Protein AF-A0A534CIH3-F1 (afdb_monomer_lite)

Foldseek 3Di:
DDAQWEWADDPLETEGDLVLLCVVDNPLLSNQLVNVQVVQCVVCVDPDQWDWDQQALVDDDTDTWIKGKDDDCDPPDNPDDDHIYIYTPPVVVVSVVSSLSGAPCSVVWDWDWDADPVVSYIYIYTDPDPDCPVPPSNRPRDPVRVVVRVVVVVVVVVVVVVVVVVVVVVVVVVVVVVVVVVVVVVVVVVVVVD

Structure (mmCIF, N/CA/C/O backbone):
data_AF-A0A534CIH3-F1
#
_entry.id   AF-A0A534CIH3-F1
#
loop_
_atom_site.group_PDB
_atom_site.id
_atom_site.type_symbol
_atom_site.label_atom_id
_atom_site.label_alt_id
_atom_site.label_comp_id
_atom_site.label_asym_id
_atom_site.label_entity_id
_atom_site.label_seq_id
_atom_site.pdbx_PDB_ins_code
_atom_site.Cartn_x
_atom_site.Cartn_y
_atom_site.Cartn_z
_atom_site.occupancy
_atom_site.B_iso_or_equiv
_atom_site.auth_seq_id
_atom_site.auth_comp_id
_atom_site.auth_asym_id
_atom_site.auth_atom_id
_atom_site.pdbx_PDB_model_num
ATOM 1 N N . MET A 1 1 ? -1.212 -16.131 -22.379 1.00 48.69 1 MET A N 1
ATOM 2 C CA . MET A 1 1 ? -0.173 -15.130 -22.689 1.00 48.69 1 MET A CA 1
ATOM 3 C C . MET A 1 1 ? 0.308 -14.651 -21.348 1.00 48.69 1 MET A C 1
ATOM 5 O O . MET A 1 1 ? -0.504 -14.088 -20.627 1.00 48.69 1 MET A O 1
ATOM 9 N N . ASP A 1 2 ? 1.538 -14.989 -20.980 1.00 54.69 2 ASP A N 1
ATOM 10 C CA . ASP A 1 2 ? 2.073 -14.658 -19.661 1.00 54.69 2 ASP A CA 1
ATOM 11 C C . ASP A 1 2 ? 2.161 -13.135 -19.540 1.00 54.69 2 ASP A C 1
ATOM 13 O O . ASP A 1 2 ? 2.888 -12.479 -20.290 1.00 54.69 2 ASP A O 1
ATOM 17 N N . SER A 1 3 ? 1.338 -12.566 -18.661 1.00 74.75 3 SER A N 1
ATOM 18 C CA . SER A 1 3 ? 1.320 -11.135 -18.369 1.00 74.75 3 SER A CA 1
ATOM 19 C C . SER A 1 3 ? 2.696 -10.714 -17.868 1.00 74.75 3 SER A C 1
ATOM 21 O O . SER A 1 3 ? 3.227 -11.342 -16.951 1.00 74.75 3 SER A O 1
ATOM 23 N N . THR A 1 4 ? 3.272 -9.668 -18.462 1.00 81.88 4 THR A N 1
ATOM 24 C CA . THR A 1 4 ? 4.541 -9.098 -18.002 1.00 81.88 4 THR A CA 1
ATOM 25 C C . THR A 1 4 ? 4.434 -8.710 -16.532 1.00 81.88 4 THR A C 1
ATOM 27 O O . THR A 1 4 ? 3.512 -8.004 -16.125 1.00 81.88 4 THR A O 1
ATOM 30 N N . GLU A 1 5 ? 5.380 -9.184 -15.729 1.00 90.19 5 GLU A N 1
ATOM 31 C CA . GLU A 1 5 ? 5.420 -8.898 -14.304 1.00 90.19 5 GLU A CA 1
ATOM 32 C C . GLU A 1 5 ? 6.063 -7.532 -14.052 1.00 90.19 5 GLU A C 1
ATOM 34 O O . GLU A 1 5 ? 7.165 -7.264 -14.532 1.00 90.19 5 GLU A O 1
ATOM 39 N N . TYR A 1 6 ? 5.395 -6.665 -13.290 1.00 91.62 6 TYR A N 1
ATOM 40 C CA . TYR A 1 6 ? 5.916 -5.345 -12.948 1.00 91.62 6 TYR A CA 1
ATOM 41 C C . TYR A 1 6 ? 6.482 -5.333 -11.531 1.00 91.62 6 TYR A C 1
ATOM 43 O O . TYR A 1 6 ? 5.801 -5.678 -10.566 1.00 91.62 6 TYR A O 1
ATOM 51 N N . LEU A 1 7 ? 7.725 -4.875 -11.409 1.00 93.56 7 LEU A N 1
ATOM 52 C CA . LEU A 1 7 ? 8.420 -4.699 -10.143 1.00 93.56 7 LEU A CA 1
ATOM 53 C C . LEU A 1 7 ? 8.760 -3.228 -9.942 1.00 93.56 7 LEU A C 1
ATOM 55 O O . LEU A 1 7 ? 9.384 -2.604 -10.801 1.00 93.56 7 LEU A O 1
ATOM 59 N N . ILE A 1 8 ? 8.390 -2.674 -8.793 1.00 93.69 8 ILE A N 1
ATOM 60 C CA . ILE A 1 8 ? 8.779 -1.316 -8.412 1.00 93.69 8 ILE A CA 1
ATOM 61 C C . ILE A 1 8 ? 10.048 -1.380 -7.568 1.00 93.69 8 ILE A C 1
ATOM 63 O O . ILE A 1 8 ? 10.045 -2.033 -6.534 1.00 93.69 8 ILE A O 1
ATOM 67 N N . LEU A 1 9 ? 11.115 -0.697 -7.981 1.00 91.75 9 LEU A N 1
ATOM 68 C CA . LEU A 1 9 ? 12.383 -0.637 -7.255 1.00 91.75 9 LEU A CA 1
ATOM 69 C C . LEU A 1 9 ? 12.577 0.729 -6.588 1.00 91.75 9 LEU A C 1
ATOM 71 O O . LEU A 1 9 ? 12.659 1.759 -7.264 1.00 91.75 9 LEU A O 1
ATOM 75 N N . TYR A 1 10 ? 12.734 0.725 -5.264 1.00 89.19 10 TYR A N 1
ATOM 76 C CA . TYR A 1 10 ? 13.089 1.905 -4.476 1.00 89.19 10 TYR A CA 1
ATOM 77 C C . TYR A 1 10 ? 13.966 1.533 -3.271 1.00 89.19 10 TYR A C 1
ATOM 79 O O . TYR A 1 10 ? 13.617 0.637 -2.514 1.00 89.19 10 TYR A O 1
ATOM 87 N N . ASN A 1 11 ? 15.105 2.212 -3.070 1.00 84.50 11 ASN A N 1
ATOM 88 C CA . ASN A 1 11 ? 16.045 1.953 -1.960 1.00 84.50 11 ASN A CA 1
ATOM 89 C C . ASN A 1 11 ? 16.373 0.457 -1.738 1.00 84.50 11 ASN A C 1
ATOM 91 O O . ASN A 1 11 ? 16.340 -0.032 -0.612 1.00 84.50 11 ASN A O 1
ATOM 95 N N . ASN A 1 12 ? 16.691 -0.272 -2.815 1.00 86.25 12 ASN A N 1
ATOM 96 C CA . ASN A 1 12 ? 16.975 -1.720 -2.810 1.00 86.25 12 ASN A CA 1
ATOM 97 C C . ASN A 1 12 ? 15.798 -2.620 -2.383 1.00 86.25 12 ASN A C 1
ATOM 99 O O . ASN A 1 12 ? 15.983 -3.811 -2.133 1.00 86.25 12 ASN A O 1
ATOM 103 N N . ILE A 1 13 ? 14.584 -2.077 -2.336 1.00 88.50 13 ILE A N 1
ATOM 104 C CA . ILE A 1 13 ? 13.353 -2.825 -2.104 1.00 88.50 13 ILE A CA 1
ATOM 105 C C . ILE A 1 13 ? 12.626 -2.949 -3.437 1.00 88.50 13 ILE A C 1
ATOM 107 O O . ILE A 1 13 ? 12.331 -1.947 -4.091 1.00 88.50 13 ILE A O 1
ATOM 111 N N . TYR A 1 14 ? 12.351 -4.185 -3.830 1.00 92.75 14 TYR A N 1
ATOM 112 C CA . TYR A 1 14 ? 11.454 -4.513 -4.922 1.00 92.75 14 TYR A CA 1
ATOM 113 C C . TYR A 1 14 ? 10.050 -4.724 -4.371 1.00 92.75 14 TYR A C 1
ATOM 115 O O . TYR A 1 14 ? 9.874 -5.431 -3.383 1.00 92.75 14 TYR A O 1
ATOM 123 N N . ILE A 1 15 ? 9.047 -4.143 -5.020 1.00 93.19 15 ILE A N 1
ATOM 124 C CA . ILE A 1 15 ? 7.639 -4.38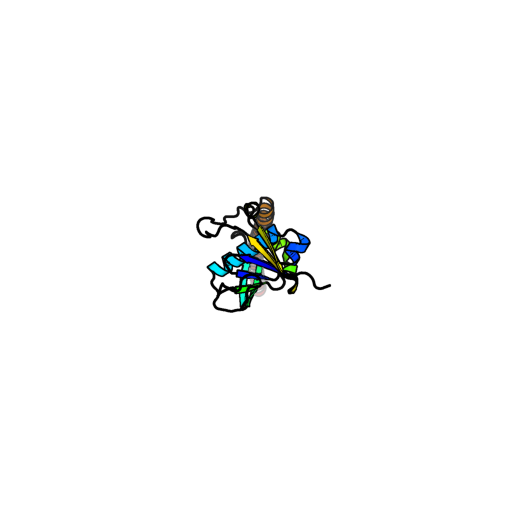1 -4.711 1.00 93.19 15 ILE A CA 1
ATOM 125 C C . ILE A 1 15 ? 6.966 -5.065 -5.890 1.00 93.19 15 ILE A C 1
ATOM 127 O O . ILE A 1 15 ? 6.992 -4.556 -7.012 1.00 93.19 15 ILE A O 1
ATOM 131 N N . LYS A 1 16 ? 6.339 -6.200 -5.592 1.00 94.19 16 LYS A N 1
ATOM 132 C CA . LYS A 1 16 ? 5.524 -7.021 -6.483 1.00 94.19 16 LYS A CA 1
ATOM 133 C C . LYS A 1 16 ? 4.050 -6.925 -6.091 1.00 94.19 16 LYS A C 1
ATOM 135 O O . LYS A 1 16 ? 3.717 -6.661 -4.936 1.00 94.19 16 LYS A O 1
ATOM 140 N N . GLY A 1 17 ? 3.171 -7.162 -7.064 1.00 91.44 17 GLY A N 1
ATOM 141 C CA . GLY A 1 17 ? 1.718 -7.192 -6.867 1.00 91.44 17 GLY A CA 1
ATOM 142 C C . GLY A 1 17 ? 1.011 -5.901 -7.276 1.00 91.44 17 GLY A C 1
ATOM 143 O O . GLY A 1 17 ? -0.194 -5.797 -7.120 1.00 91.44 17 GLY A O 1
ATOM 144 N N . LEU A 1 18 ? 1.721 -4.918 -7.839 1.00 93.38 18 LEU A N 1
ATOM 145 C CA . LEU A 1 18 ? 1.129 -3.650 -8.293 1.00 93.38 18 LEU A CA 1
ATOM 146 C C . LEU A 1 18 ? 0.803 -3.631 -9.799 1.00 93.38 18 LEU A C 1
ATOM 148 O O . LEU A 1 18 ? 0.532 -2.564 -10.350 1.00 93.38 18 LEU A O 1
ATOM 152 N N . ASN A 1 19 ? 0.814 -4.786 -10.475 1.00 93.50 19 ASN A N 1
ATOM 153 C CA . ASN A 1 19 ? 0.570 -4.898 -11.919 1.00 93.50 19 ASN A CA 1
ATOM 154 C C . ASN A 1 19 ? -0.756 -4.247 -12.324 1.00 93.50 19 ASN A C 1
ATOM 156 O O . ASN A 1 19 ? -0.792 -3.434 -13.244 1.00 93.50 19 ASN A O 1
ATOM 160 N N . SER A 1 20 ? -1.821 -4.507 -11.566 1.00 90.00 20 SER A N 1
ATOM 161 C CA . SER A 1 20 ? -3.152 -3.965 -11.836 1.00 90.00 20 SER A CA 1
ATOM 162 C C . SER A 1 20 ? -3.187 -2.431 -11.810 1.00 90.00 20 SER A C 1
ATOM 164 O O . SER A 1 20 ? -3.968 -1.831 -12.544 1.00 90.00 20 SER A O 1
ATOM 166 N N . LEU A 1 21 ? -2.322 -1.764 -11.031 1.00 91.69 21 LEU A N 1
ATOM 167 C CA . LEU A 1 21 ? -2.202 -0.299 -11.064 1.00 91.69 21 LEU A CA 1
ATOM 168 C C . LEU A 1 21 ? -1.528 0.201 -12.344 1.00 91.69 21 LEU A C 1
ATOM 170 O O . LEU A 1 21 ? -1.899 1.260 -12.852 1.00 91.69 21 LEU A O 1
ATOM 174 N N . VAL A 1 22 ? -0.543 -0.540 -12.855 1.00 91.38 22 VAL A N 1
ATOM 175 C CA . VAL A 1 22 ? 0.122 -0.210 -14.121 1.00 91.38 22 VAL A CA 1
ATOM 176 C C . VAL A 1 22 ? -0.849 -0.372 -15.287 1.00 91.38 22 VAL A C 1
ATOM 178 O O . VAL A 1 22 ? -0.919 0.504 -16.143 1.00 91.38 22 VAL A O 1
ATOM 181 N N . GLU A 1 23 ? -1.624 -1.456 -15.291 1.00 90.88 23 GLU A N 1
ATOM 182 C CA . GLU A 1 23 ? -2.571 -1.781 -16.362 1.00 90.88 23 GLU A CA 1
ATOM 183 C C . GLU A 1 23 ? -3.781 -0.839 -16.402 1.00 90.88 23 GLU A C 1
ATOM 185 O O . GLU A 1 23 ? -4.218 -0.448 -17.483 1.00 90.88 23 GLU A O 1
ATOM 190 N N . ASN A 1 24 ? -4.321 -0.455 -15.239 1.00 89.94 24 ASN A N 1
ATOM 191 C CA . ASN A 1 24 ? -5.549 0.347 -15.160 1.00 89.94 24 ASN A CA 1
ATOM 192 C C . ASN A 1 24 ? -5.303 1.858 -15.045 1.00 89.94 24 ASN A C 1
ATOM 194 O O . ASN A 1 24 ? -6.209 2.646 -15.321 1.00 89.94 24 ASN A O 1
ATOM 198 N N . TYR A 1 25 ? -4.106 2.281 -14.628 1.00 88.50 25 TYR A N 1
ATOM 199 C CA . TYR A 1 25 ? -3.777 3.697 -14.469 1.00 88.50 25 TYR A CA 1
ATOM 200 C C . TYR A 1 25 ? -2.471 4.068 -15.172 1.00 88.50 25 TYR A C 1
ATOM 202 O O . TYR A 1 25 ? -2.448 4.230 -16.388 1.00 88.50 25 TYR A O 1
ATOM 210 N N . SER A 1 26 ? -1.393 4.302 -14.421 1.00 88.81 26 SER A N 1
ATOM 211 C CA . SER A 1 26 ? -0.106 4.695 -14.989 1.00 88.81 26 SER A CA 1
ATOM 212 C C . SER A 1 26 ? 1.054 4.130 -14.183 1.00 88.81 26 SER A C 1
ATOM 214 O O . SER A 1 26 ? 0.977 3.998 -12.959 1.00 88.81 26 SER A O 1
ATOM 216 N N . GLU A 1 27 ? 2.166 3.880 -14.876 1.00 90.44 27 GLU A N 1
ATOM 217 C CA . GLU A 1 27 ? 3.432 3.450 -14.275 1.00 90.44 27 GLU A CA 1
ATOM 218 C C . GLU A 1 27 ? 3.898 4.413 -13.169 1.00 90.44 27 GLU A C 1
ATOM 220 O O . GLU A 1 27 ? 4.428 3.972 -12.153 1.00 90.44 27 GLU A O 1
ATOM 225 N N . LEU A 1 28 ? 3.650 5.720 -13.322 1.00 90.19 28 LEU A N 1
ATOM 226 C CA . LEU A 1 28 ? 4.024 6.733 -12.332 1.00 90.19 28 LEU A CA 1
ATOM 227 C C . LEU A 1 28 ? 3.240 6.587 -11.020 1.00 90.19 28 LEU A C 1
ATOM 229 O O . LEU A 1 28 ? 3.814 6.726 -9.942 1.00 90.19 28 LEU A O 1
ATOM 233 N N . ILE A 1 29 ? 1.941 6.281 -11.102 1.00 89.38 29 ILE A N 1
ATOM 234 C CA . ILE A 1 29 ? 1.100 6.043 -9.921 1.00 89.38 29 ILE A CA 1
ATOM 235 C C . ILE A 1 29 ? 1.531 4.751 -9.229 1.00 89.38 29 ILE A C 1
ATOM 237 O O . ILE A 1 29 ? 1.738 4.753 -8.018 1.00 89.38 29 ILE A O 1
ATOM 241 N N . ALA A 1 30 ? 1.727 3.668 -9.987 1.00 92.12 30 ALA A N 1
ATOM 242 C CA . ALA A 1 30 ? 2.209 2.402 -9.437 1.00 92.12 30 ALA A CA 1
ATOM 243 C C . ALA A 1 30 ? 3.577 2.568 -8.750 1.00 92.12 30 ALA A C 1
ATOM 245 O O . ALA A 1 30 ? 3.771 2.103 -7.626 1.00 92.12 30 ALA A O 1
ATOM 246 N N . TYR A 1 31 ? 4.495 3.308 -9.382 1.00 92.88 31 TYR A N 1
ATOM 247 C CA . TYR A 1 31 ? 5.789 3.654 -8.801 1.00 92.88 31 TYR A CA 1
ATOM 248 C C . TYR A 1 31 ? 5.629 4.416 -7.484 1.00 92.88 31 TYR A C 1
ATOM 250 O O . TYR A 1 31 ? 6.255 4.075 -6.485 1.00 92.88 31 TYR A O 1
ATOM 258 N N . ALA A 1 32 ? 4.747 5.409 -7.444 1.00 89.25 32 ALA A N 1
ATOM 259 C CA . ALA A 1 32 ? 4.540 6.226 -6.260 1.00 89.25 32 ALA A CA 1
ATOM 260 C C . ALA A 1 32 ? 3.879 5.467 -5.093 1.00 89.25 32 ALA A C 1
ATOM 262 O O . ALA A 1 32 ? 4.268 5.671 -3.939 1.00 89.25 32 ALA A O 1
ATOM 263 N N . VAL A 1 33 ? 2.950 4.544 -5.376 1.00 89.75 33 VAL A N 1
ATOM 264 C CA . VAL A 1 33 ? 2.451 3.577 -4.382 1.00 89.75 33 VAL A CA 1
ATOM 265 C C . VAL A 1 33 ? 3.614 2.742 -3.846 1.00 89.75 33 VAL A C 1
ATOM 267 O O . VAL A 1 33 ? 3.802 2.663 -2.631 1.00 89.75 33 VAL A O 1
ATOM 270 N N . GLY A 1 34 ? 4.447 2.191 -4.733 1.00 90.75 34 GLY A N 1
ATOM 271 C CA . GLY A 1 34 ? 5.595 1.376 -4.341 1.00 90.75 34 GLY A CA 1
ATOM 272 C C . GLY A 1 34 ? 6.628 2.132 -3.493 1.00 90.75 34 GLY A C 1
ATOM 273 O O . GLY A 1 34 ? 7.111 1.606 -2.491 1.00 90.75 34 GLY A O 1
ATOM 274 N N . VAL A 1 35 ? 6.915 3.396 -3.816 1.00 87.62 35 VAL A N 1
ATOM 275 C CA . VAL A 1 35 ? 7.792 4.268 -3.012 1.00 87.62 35 VAL A CA 1
ATOM 276 C C . VAL A 1 35 ? 7.245 4.433 -1.597 1.00 87.62 35 VAL A C 1
ATOM 278 O O . VAL A 1 35 ? 7.993 4.318 -0.623 1.00 87.62 35 VAL A O 1
ATOM 281 N N . LYS A 1 36 ? 5.938 4.673 -1.456 1.00 85.06 36 LYS A N 1
ATOM 282 C CA . LYS A 1 36 ? 5.307 4.861 -0.146 1.00 85.06 36 LYS A CA 1
ATOM 283 C C . LYS A 1 36 ? 5.331 3.577 0.684 1.00 85.06 36 LYS A C 1
ATOM 285 O O . LYS A 1 36 ? 5.721 3.630 1.847 1.00 85.06 36 LYS A O 1
ATOM 290 N N . LEU A 1 37 ? 4.990 2.434 0.089 1.00 86.00 37 LEU A N 1
ATOM 291 C CA . LEU A 1 37 ? 5.070 1.125 0.750 1.00 86.00 37 LEU A CA 1
ATOM 292 C C . LEU A 1 37 ? 6.508 0.810 1.199 1.00 86.00 37 LEU A C 1
ATOM 294 O O . LEU A 1 37 ? 6.738 0.476 2.359 1.00 86.00 37 LEU A O 1
ATOM 298 N N . SER A 1 38 ? 7.491 1.030 0.322 1.00 85.62 38 SER A N 1
ATOM 299 C CA . SER A 1 38 ? 8.915 0.858 0.644 1.00 85.62 38 SER A CA 1
ATOM 300 C C . SER A 1 38 ? 9.357 1.778 1.786 1.00 85.62 38 SER A C 1
ATOM 302 O O . SER A 1 38 ? 10.084 1.366 2.685 1.00 85.62 38 SER A O 1
ATOM 304 N N . SER A 1 39 ? 8.880 3.025 1.793 1.00 79.38 39 SER A N 1
ATOM 305 C CA . SER A 1 39 ? 9.182 3.992 2.855 1.00 79.38 39 SER A CA 1
ATOM 306 C C . SER A 1 39 ? 8.599 3.565 4.205 1.00 79.38 39 SER A C 1
ATOM 308 O O . SER A 1 39 ? 9.258 3.710 5.234 1.00 79.38 39 SER A O 1
ATOM 310 N N . ILE A 1 40 ? 7.382 3.012 4.216 1.00 76.81 40 ILE A N 1
ATOM 311 C CA . ILE A 1 40 ? 6.748 2.471 5.426 1.0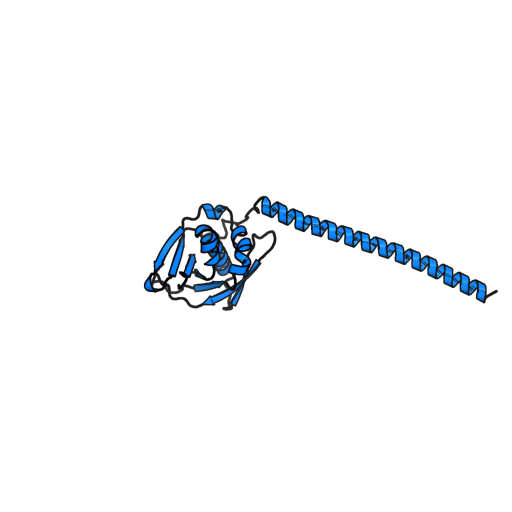0 76.81 40 ILE A CA 1
ATOM 312 C C . ILE A 1 40 ? 7.530 1.255 5.933 1.00 76.81 40 ILE A C 1
ATOM 314 O O . ILE A 1 40 ? 7.829 1.190 7.124 1.00 76.81 40 ILE A O 1
ATOM 318 N N . TYR A 1 41 ? 7.927 0.340 5.044 1.00 81.69 41 TYR A N 1
ATOM 319 C CA . TYR A 1 41 ? 8.769 -0.806 5.399 1.00 81.69 41 TYR A CA 1
ATOM 320 C C . TYR A 1 41 ? 10.078 -0.375 6.060 1.00 81.69 41 TYR A C 1
ATOM 322 O O . TYR A 1 41 ? 10.404 -0.872 7.131 1.00 81.69 41 TYR A O 1
ATOM 330 N N . LEU A 1 42 ? 10.787 0.601 5.484 1.00 78.56 42 LEU A N 1
ATOM 331 C CA . LEU A 1 42 ? 12.028 1.129 6.063 1.00 78.56 42 LEU A CA 1
ATOM 332 C C . LEU A 1 42 ? 11.818 1.761 7.446 1.00 78.56 42 LEU A C 1
ATOM 334 O O . LEU A 1 42 ? 12.718 1.719 8.281 1.00 78.56 42 LEU A O 1
ATOM 338 N N . LYS A 1 43 ? 10.643 2.351 7.696 1.00 74.56 43 LYS A N 1
ATOM 339 C CA . LYS A 1 43 ? 10.307 2.979 8.980 1.00 74.56 43 LYS A CA 1
ATOM 340 C C . LYS A 1 43 ? 9.935 1.959 10.055 1.00 74.56 43 LYS A C 1
ATOM 342 O O . LYS A 1 43 ? 10.323 2.132 11.206 1.00 74.56 43 LYS A O 1
ATOM 347 N N . ILE A 1 44 ? 9.145 0.949 9.696 1.00 73.38 44 ILE A N 1
ATOM 348 C CA . ILE A 1 44 ? 8.687 -0.088 10.628 1.00 73.38 44 ILE A CA 1
ATOM 349 C C . ILE A 1 44 ? 9.804 -1.108 10.876 1.00 73.38 44 ILE A C 1
ATOM 351 O O . ILE A 1 44 ? 9.933 -1.594 11.994 1.00 73.38 44 ILE A O 1
ATOM 355 N N . SER A 1 45 ? 10.618 -1.397 9.853 1.00 75.06 45 SER A N 1
ATOM 356 C CA . SER A 1 45 ? 11.660 -2.428 9.849 1.00 75.06 45 SER A CA 1
ATOM 357 C C . SER A 1 45 ? 11.158 -3.738 10.477 1.00 75.06 45 SER A C 1
ATOM 359 O O . SER A 1 45 ? 11.685 -4.161 11.511 1.00 75.06 45 SER A O 1
ATOM 361 N N . PRO A 1 46 ? 10.099 -4.342 9.904 1.00 77.19 46 PRO A N 1
ATOM 362 C CA . PRO A 1 46 ? 9.428 -5.484 10.507 1.00 77.19 46 PRO A CA 1
ATOM 363 C C . PRO A 1 46 ? 10.394 -6.657 10.689 1.00 77.19 46 PRO A C 1
ATOM 365 O O . PRO A 1 46 ? 11.267 -6.906 9.860 1.00 77.19 46 PRO A O 1
ATOM 368 N N . VAL A 1 47 ? 10.236 -7.362 11.808 1.00 78.62 47 VAL A N 1
ATOM 369 C CA . VAL A 1 47 ? 11.028 -8.559 12.127 1.00 78.62 47 VAL A CA 1
ATOM 370 C C . VAL A 1 47 ? 10.407 -9.803 11.488 1.00 78.62 47 VAL A C 1
ATOM 372 O O . VAL A 1 47 ? 11.121 -10.734 11.121 1.00 78.62 47 VAL A O 1
ATOM 375 N N . ASP A 1 48 ? 9.082 -9.803 11.337 1.00 85.94 48 ASP A N 1
ATOM 376 C CA . ASP A 1 48 ? 8.333 -10.919 10.777 1.00 85.94 48 ASP A CA 1
ATOM 377 C C . ASP A 1 48 ? 8.300 -10.868 9.242 1.00 85.94 48 ASP A C 1
ATOM 379 O O . ASP A 1 48 ? 8.150 -9.792 8.658 1.00 85.94 48 ASP A O 1
ATOM 383 N N . PRO A 1 49 ? 8.358 -12.031 8.565 1.00 85.62 49 PRO A N 1
ATOM 384 C CA . PRO A 1 49 ? 8.325 -12.110 7.106 1.00 85.62 49 PRO A CA 1
ATOM 385 C C . PRO A 1 49 ? 6.939 -11.815 6.523 1.00 85.62 49 PRO A C 1
ATOM 387 O O . PRO A 1 49 ? 6.778 -11.748 5.312 1.00 85.62 49 PRO A O 1
ATOM 390 N N . THR A 1 50 ? 5.903 -11.699 7.351 1.00 89.44 50 THR A N 1
ATOM 391 C CA . THR A 1 50 ? 4.571 -11.264 6.930 1.00 89.44 50 THR A CA 1
ATOM 392 C C . THR A 1 50 ? 4.113 -10.177 7.875 1.00 89.44 50 THR A C 1
ATOM 394 O O . THR A 1 50 ? 4.143 -10.356 9.091 1.00 89.44 50 THR A O 1
ATOM 397 N N . PHE A 1 51 ? 3.708 -9.046 7.318 1.00 84.00 51 PHE A N 1
ATOM 398 C CA . PHE A 1 51 ? 3.325 -7.875 8.089 1.00 84.00 51 PHE A CA 1
ATOM 399 C C . PHE A 1 51 ? 2.240 -7.087 7.359 1.00 84.00 51 PHE A C 1
ATOM 401 O O . PHE A 1 51 ? 1.975 -7.297 6.174 1.00 84.00 51 PHE A O 1
ATOM 408 N N . TYR A 1 52 ? 1.619 -6.161 8.084 1.00 81.75 52 TYR A N 1
ATOM 409 C CA . TYR A 1 52 ? 0.575 -5.304 7.545 1.00 81.75 52 TYR A CA 1
ATOM 410 C C . TYR A 1 52 ? 1.120 -3.909 7.278 1.00 81.75 52 TYR A C 1
ATOM 412 O O . 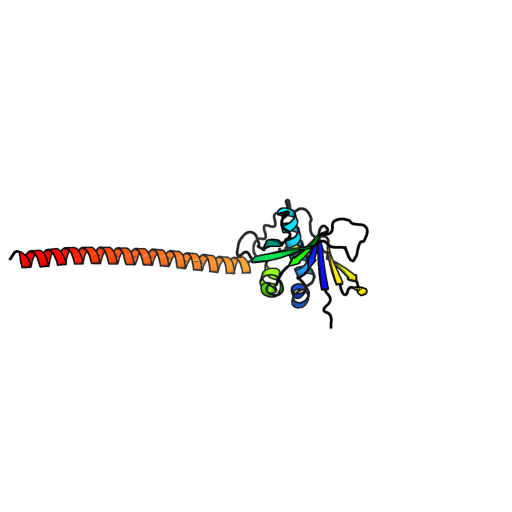TYR A 1 52 ? 1.730 -3.281 8.148 1.00 81.75 52 TYR A O 1
ATOM 420 N N . PHE A 1 53 ? 0.879 -3.404 6.075 1.00 76.81 53 PHE A N 1
ATOM 421 C CA . PHE A 1 53 ? 1.041 -1.988 5.802 1.00 76.81 53 PHE A CA 1
ATOM 422 C C . PHE A 1 53 ? -0.246 -1.248 6.102 1.00 76.81 53 PHE A C 1
ATOM 424 O O . PHE A 1 53 ? -1.241 -1.430 5.410 1.00 76.81 53 PHE A O 1
ATOM 431 N N . HIS A 1 54 ? -0.173 -0.333 7.063 1.00 74.50 54 HIS A N 1
ATOM 432 C CA . HIS A 1 54 ? -1.192 0.686 7.275 1.00 74.50 54 HIS A CA 1
ATOM 433 C C . HIS A 1 54 ? -1.009 1.797 6.235 1.00 74.50 54 HIS A C 1
ATOM 435 O O . HIS A 1 54 ? -0.263 2.763 6.432 1.00 74.50 54 HIS A O 1
ATOM 441 N N . PHE A 1 55 ? -1.646 1.629 5.082 1.00 74.00 55 PHE A N 1
ATOM 442 C CA . PHE A 1 55 ? -1.570 2.559 3.969 1.00 74.00 55 PHE A CA 1
ATOM 443 C C . PHE A 1 55 ? -2.610 3.670 4.140 1.00 74.00 55 PHE A C 1
ATOM 445 O O . PHE A 1 55 ? -3.814 3.443 4.106 1.00 74.00 55 PHE A O 1
ATOM 452 N N . GLY A 1 56 ? -2.152 4.903 4.343 1.00 68.25 56 GLY A N 1
ATOM 453 C CA . GLY A 1 56 ? -3.044 6.049 4.523 1.00 68.25 56 GLY A CA 1
ATOM 454 C C . GLY A 1 56 ? -2.313 7.377 4.388 1.00 68.25 56 GLY A C 1
ATOM 455 O O . GLY A 1 56 ? -1.094 7.410 4.210 1.00 68.25 56 GLY A O 1
ATOM 456 N N . LEU A 1 57 ? -3.053 8.482 4.434 1.00 65.94 57 LEU A N 1
ATOM 457 C CA . LEU A 1 57 ? -2.508 9.847 4.348 1.00 65.94 57 LEU A CA 1
ATOM 458 C C . LEU A 1 57 ? -2.215 10.461 5.732 1.00 65.94 57 LEU A C 1
ATOM 460 O O . LEU A 1 57 ? -1.949 11.652 5.846 1.00 65.94 57 LEU A O 1
ATOM 464 N N . GLY A 1 58 ? -2.280 9.657 6.800 1.00 58.06 58 GLY A N 1
ATOM 465 C CA . GLY A 1 58 ? -2.111 10.098 8.192 1.00 58.06 58 GLY A CA 1
ATOM 466 C C . GLY A 1 58 ? -3.351 10.770 8.797 1.00 58.06 58 GLY A C 1
ATOM 467 O O . GLY A 1 58 ? -3.488 10.807 10.015 1.00 58.06 58 GLY A O 1
ATOM 468 N N . VAL A 1 59 ? -4.277 11.238 7.959 1.00 50.28 59 VAL A N 1
ATOM 469 C CA . VAL A 1 59 ? -5.610 11.745 8.311 1.00 50.28 59 VAL A CA 1
ATOM 470 C C . VAL A 1 59 ? -6.625 11.153 7.331 1.00 50.28 59 VAL A C 1
ATOM 472 O O . VAL A 1 59 ? -6.459 11.303 6.123 1.00 50.28 59 VAL A O 1
ATOM 475 N N . GLY A 1 60 ? -7.652 10.462 7.834 1.00 54.41 60 GLY A N 1
ATOM 476 C CA . GLY A 1 60 ? -8.668 9.783 7.013 1.00 54.41 60 GLY A CA 1
ATOM 477 C C . GLY A 1 60 ? -8.607 8.248 7.076 1.00 54.41 60 GLY A C 1
ATOM 478 O O . GLY A 1 60 ? -7.914 7.706 7.940 1.00 54.41 60 GLY A O 1
ATOM 479 N N . PRO A 1 61 ? -9.353 7.545 6.199 1.00 54.31 61 PRO A N 1
ATOM 480 C CA . PRO A 1 61 ? -9.418 6.089 6.190 1.00 54.31 61 PRO A CA 1
ATOM 481 C C . PRO A 1 61 ? -8.057 5.474 5.859 1.00 54.31 61 PRO A C 1
ATOM 483 O O . PRO A 1 61 ? -7.317 5.962 5.001 1.00 54.31 61 PRO A O 1
ATOM 486 N N . THR A 1 62 ? -7.743 4.389 6.555 1.00 71.69 62 THR A N 1
ATOM 487 C CA . THR A 1 62 ? -6.544 3.582 6.343 1.00 71.69 62 THR A CA 1
ATOM 488 C C . THR A 1 62 ? -6.919 2.286 5.642 1.00 71.69 62 THR A C 1
ATOM 490 O O . THR A 1 62 ? -7.968 1.704 5.912 1.00 71.69 62 THR A O 1
ATOM 493 N N . LEU A 1 63 ? -6.053 1.845 4.740 1.00 81.31 63 LEU A N 1
ATOM 494 C CA . LEU A 1 63 ? -6.126 0.551 4.086 1.00 81.31 63 LEU A CA 1
ATOM 495 C C . LEU A 1 63 ? -5.021 -0.334 4.651 1.00 81.31 63 LEU A C 1
ATOM 497 O O . LEU A 1 63 ? -3.851 0.036 4.587 1.00 81.31 63 LEU A O 1
ATOM 501 N N . ASP A 1 64 ? -5.393 -1.502 5.157 1.00 83.06 64 ASP A N 1
ATOM 502 C CA . ASP A 1 64 ? -4.432 -2.481 5.648 1.00 83.06 64 ASP A CA 1
ATOM 503 C C . ASP A 1 64 ? -4.131 -3.484 4.539 1.00 83.06 64 ASP A C 1
ATOM 505 O O . ASP A 1 64 ? -5.023 -4.178 4.056 1.00 83.06 64 ASP A O 1
ATOM 509 N N . LEU A 1 65 ? -2.870 -3.537 4.117 1.00 86.12 65 LEU A N 1
ATOM 510 C CA . LEU A 1 65 ? -2.402 -4.466 3.092 1.00 86.12 65 LEU A CA 1
ATOM 511 C C . LEU A 1 65 ? -1.544 -5.545 3.733 1.00 86.12 65 LEU A C 1
ATOM 513 O O . LEU A 1 65 ? -0.590 -5.226 4.445 1.00 86.12 65 LEU A O 1
ATOM 517 N N . THR A 1 66 ? -1.835 -6.805 3.430 1.00 88.69 66 THR A N 1
ATOM 518 C CA . THR A 1 66 ? -0.955 -7.920 3.787 1.00 88.69 66 THR A CA 1
ATOM 519 C C . THR A 1 66 ? 0.238 -7.944 2.842 1.00 88.69 66 THR A C 1
ATOM 521 O O . THR A 1 66 ? 0.075 -7.909 1.619 1.00 88.69 66 THR A O 1
ATOM 524 N N . VAL A 1 67 ? 1.444 -7.996 3.405 1.00 88.19 67 VAL A N 1
ATOM 525 C CA . VAL A 1 67 ? 2.687 -8.045 2.636 1.00 88.19 67 VAL A CA 1
ATOM 526 C C . VAL A 1 67 ? 3.586 -9.159 3.131 1.00 88.19 67 VAL A C 1
ATOM 528 O O . VAL A 1 67 ? 3.771 -9.341 4.335 1.00 88.19 67 VAL A O 1
ATOM 531 N N . HIS A 1 68 ? 4.176 -9.870 2.174 1.00 90.75 68 HIS A N 1
ATOM 532 C CA . HIS A 1 68 ? 5.156 -10.918 2.415 1.00 90.75 68 HIS A CA 1
ATOM 533 C C . HIS A 1 68 ? 6.546 -10.442 2.003 1.00 90.75 68 HIS A C 1
ATOM 535 O O . HIS A 1 68 ? 6.740 -9.934 0.899 1.00 90.75 68 HIS A O 1
ATOM 541 N N . GLN A 1 69 ? 7.511 -10.604 2.899 1.00 88.31 69 GLN A N 1
ATOM 542 C CA . GLN A 1 69 ? 8.919 -10.367 2.648 1.00 88.31 69 GLN A CA 1
ATOM 543 C C . GLN A 1 69 ? 9.589 -11.649 2.169 1.00 88.31 69 GLN A C 1
ATOM 545 O O . GLN A 1 69 ? 9.538 -12.687 2.829 1.00 88.31 69 GLN A O 1
ATOM 550 N N . GLU A 1 70 ? 10.295 -11.541 1.053 1.00 87.25 70 GLU A N 1
ATOM 551 C CA . GLU A 1 70 ? 10.980 -12.644 0.400 1.00 87.25 70 GLU A CA 1
ATOM 552 C C . GLU A 1 70 ? 12.444 -12.277 0.125 1.00 87.25 70 GLU A C 1
ATOM 554 O O . GLU A 1 70 ? 12.801 -11.119 -0.131 1.00 87.25 70 GLU A O 1
ATOM 559 N N . SER A 1 71 ? 13.321 -13.282 0.171 1.00 79.00 71 SER A N 1
ATOM 560 C CA . SER A 1 71 ? 14.696 -13.130 -0.302 1.00 79.00 71 SER A CA 1
ATOM 561 C C . SER A 1 71 ? 14.692 -12.963 -1.815 1.00 79.00 71 SER A C 1
ATOM 563 O O . SER A 1 71 ? 14.098 -13.787 -2.511 1.00 79.00 71 SER A O 1
ATOM 565 N N . TYR A 1 72 ? 15.394 -11.955 -2.327 1.00 82.75 72 TYR A N 1
ATOM 566 C CA . TYR A 1 72 ? 15.342 -11.646 -3.748 1.00 82.75 72 TYR A CA 1
ATOM 567 C C . TYR A 1 72 ? 16.717 -11.509 -4.377 1.00 82.75 72 TYR A C 1
ATOM 569 O O . TYR A 1 72 ? 17.608 -10.845 -3.845 1.00 82.75 72 TYR A O 1
ATOM 577 N N . ILE A 1 73 ? 16.863 -12.128 -5.544 1.00 79.56 73 ILE A N 1
ATOM 578 C CA . ILE A 1 73 ? 18.026 -11.964 -6.405 1.00 79.56 73 ILE A CA 1
ATOM 579 C C . ILE A 1 73 ? 17.623 -10.957 -7.471 1.00 79.56 73 ILE A C 1
ATOM 581 O O . ILE A 1 73 ? 16.690 -11.193 -8.236 1.00 79.56 73 ILE A O 1
ATOM 585 N N . SER A 1 74 ? 18.306 -9.815 -7.492 1.00 77.50 74 SER A N 1
ATOM 586 C CA . SER A 1 74 ? 17.983 -8.746 -8.430 1.00 77.50 74 SER A CA 1
ATOM 587 C C . SER A 1 74 ? 18.155 -9.224 -9.879 1.00 77.50 74 SER A C 1
ATOM 589 O O . SER A 1 74 ? 19.213 -9.752 -10.227 1.00 77.50 74 SER A O 1
ATOM 591 N N . PRO A 1 75 ? 17.147 -9.019 -10.746 1.00 74.00 75 PRO A N 1
ATOM 592 C CA . PRO A 1 75 ? 17.200 -9.423 -12.147 1.00 74.00 75 PRO A CA 1
ATOM 593 C C . PRO A 1 75 ? 18.034 -8.463 -13.004 1.00 74.00 75 PRO A C 1
ATOM 595 O O . PRO A 1 75 ? 18.256 -8.739 -14.182 1.00 74.00 75 PRO A O 1
ATOM 598 N N . THR A 1 76 ? 18.453 -7.324 -12.444 1.00 71.38 76 THR A N 1
ATOM 599 C CA . THR A 1 76 ? 19.159 -6.253 -13.162 1.00 71.38 76 THR A CA 1
ATOM 600 C C . THR A 1 76 ? 20.559 -5.977 -12.624 1.00 71.38 76 THR A C 1
ATOM 602 O O . THR A 1 76 ? 21.342 -5.334 -13.315 1.00 71.38 76 THR A O 1
ATOM 605 N N . ASP A 1 77 ? 20.887 -6.431 -11.412 1.00 67.44 77 ASP A N 1
ATOM 606 C CA . ASP A 1 77 ? 22.183 -6.160 -10.787 1.00 67.44 77 ASP A CA 1
ATOM 607 C C . ASP A 1 77 ? 22.650 -7.341 -9.929 1.00 67.44 77 ASP A C 1
ATOM 609 O O . ASP A 1 77 ? 22.034 -7.680 -8.919 1.00 67.44 77 ASP A O 1
ATOM 613 N N . SER A 1 78 ? 23.760 -7.962 -10.329 1.00 61.72 78 SER A N 1
ATOM 614 C CA . SER A 1 78 ? 24.384 -9.081 -9.619 1.00 61.72 78 SER A CA 1
ATOM 615 C C . SER A 1 78 ? 25.357 -8.650 -8.514 1.00 61.72 78 SER A C 1
ATOM 617 O O . SER A 1 78 ? 25.827 -9.498 -7.756 1.00 61.72 78 SER A O 1
ATOM 619 N N . ASN A 1 7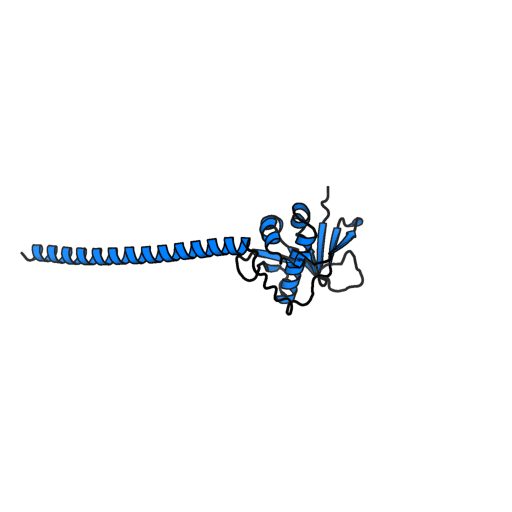9 ? 25.711 -7.362 -8.434 1.00 60.28 79 ASN A N 1
ATOM 620 C CA . ASN A 1 79 ? 26.774 -6.867 -7.553 1.00 60.28 79 ASN A CA 1
ATOM 621 C C . ASN A 1 79 ? 26.268 -6.392 -6.188 1.00 60.28 79 ASN A C 1
ATOM 623 O O . ASN A 1 79 ? 27.037 -6.386 -5.223 1.00 60.28 79 ASN A O 1
ATOM 627 N N . PHE A 1 80 ? 24.991 -6.027 -6.074 1.00 58.09 80 PHE A N 1
ATOM 628 C CA . PHE A 1 80 ? 24.402 -5.636 -4.797 1.00 58.09 80 PHE A CA 1
ATOM 629 C C . PHE A 1 80 ? 23.882 -6.849 -4.025 1.00 58.09 80 PHE A C 1
ATOM 631 O O . PHE A 1 80 ? 22.989 -7.577 -4.455 1.00 58.09 80 PHE A O 1
ATOM 638 N N . LYS A 1 81 ? 24.443 -7.040 -2.832 1.00 57.28 81 LYS A N 1
ATOM 639 C CA . LYS A 1 81 ? 23.930 -7.965 -1.821 1.00 57.28 81 LYS A CA 1
ATOM 640 C C . LYS A 1 81 ? 22.979 -7.159 -0.936 1.00 57.28 81 LYS A C 1
ATOM 642 O O . LYS A 1 81 ? 23.378 -6.084 -0.496 1.00 57.28 81 LYS A O 1
ATOM 647 N N . ASN A 1 82 ? 21.772 -7.679 -0.684 1.00 70.69 82 ASN A N 1
ATOM 648 C CA . ASN A 1 82 ? 20.710 -7.137 0.195 1.00 70.69 82 ASN A CA 1
ATOM 649 C C . ASN A 1 82 ? 19.513 -6.471 -0.512 1.00 70.69 82 ASN A C 1
ATOM 651 O O . ASN A 1 82 ? 19.002 -5.460 -0.032 1.00 70.69 82 ASN A O 1
ATOM 655 N N . TYR A 1 83 ? 19.032 -7.045 -1.617 1.00 83.25 83 TYR A N 1
ATOM 656 C CA . TYR A 1 83 ? 17.690 -6.715 -2.100 1.00 83.25 83 TYR A CA 1
ATOM 657 C C . TYR A 1 83 ? 16.623 -7.437 -1.281 1.00 83.25 83 TYR A C 1
ATOM 659 O O . TYR A 1 83 ? 16.795 -8.595 -0.893 1.00 83.25 83 TYR A O 1
ATOM 667 N N . VAL A 1 84 ? 15.510 -6.749 -1.056 1.00 87.81 84 VAL A N 1
ATOM 668 C CA . VAL A 1 84 ? 14.316 -7.308 -0.420 1.00 87.81 84 VAL A CA 1
ATOM 669 C C . VAL A 1 84 ? 13.187 -7.293 -1.438 1.00 87.81 84 VAL A C 1
ATOM 671 O O . VAL A 1 84 ? 12.982 -6.266 -2.080 1.00 87.81 84 VAL A O 1
ATOM 674 N N . LEU A 1 85 ? 12.461 -8.401 -1.585 1.00 91.69 85 LEU A N 1
ATOM 675 C CA . LEU A 1 85 ? 11.204 -8.417 -2.330 1.00 91.69 85 LEU A CA 1
ATOM 676 C C . LEU A 1 85 ? 10.042 -8.358 -1.349 1.00 91.69 85 LEU A C 1
ATOM 678 O O . LEU A 1 85 ? 9.988 -9.130 -0.396 1.00 91.69 85 LEU A O 1
ATOM 682 N N . LEU A 1 86 ? 9.124 -7.437 -1.602 1.00 91.62 86 LEU A N 1
ATOM 683 C CA . LEU A 1 86 ? 7.858 -7.316 -0.905 1.00 91.62 86 LEU A CA 1
ATOM 684 C C . LEU A 1 86 ? 6.734 -7.664 -1.875 1.00 91.62 86 LEU A C 1
ATOM 686 O O . LEU A 1 86 ? 6.529 -6.965 -2.868 1.00 91.62 86 LEU A O 1
ATOM 690 N N . THR A 1 87 ? 5.996 -8.723 -1.579 1.00 92.88 87 THR A N 1
ATOM 691 C CA . THR A 1 87 ? 4.821 -9.135 -2.348 1.00 92.88 87 THR A CA 1
ATOM 692 C C . THR A 1 87 ? 3.570 -8.611 -1.652 1.00 92.88 87 THR A C 1
ATOM 694 O O . THR A 1 87 ? 3.293 -8.996 -0.517 1.00 92.88 87 THR A O 1
ATOM 697 N N . VAL A 1 88 ? 2.823 -7.724 -2.316 1.00 91.88 88 VAL A N 1
ATOM 698 C CA . VAL A 1 88 ? 1.549 -7.195 -1.803 1.00 91.88 88 VAL A CA 1
ATOM 699 C C . VAL A 1 88 ? 0.413 -8.133 -2.196 1.00 91.88 88 VAL A C 1
ATOM 701 O O . VAL A 1 88 ? 0.170 -8.351 -3.383 1.00 91.88 88 VAL A O 1
ATOM 704 N N . GLU A 1 89 ? -0.287 -8.686 -1.208 1.00 91.69 89 GLU A N 1
ATOM 705 C CA . GLU A 1 89 ? -1.411 -9.594 -1.440 1.00 91.69 89 GLU A CA 1
ATOM 706 C C . GLU A 1 89 ? -2.660 -8.813 -1.888 1.00 91.69 89 GLU A C 1
ATOM 708 O O . GLU A 1 89 ? -2.991 -7.783 -1.300 1.00 91.69 89 GLU A O 1
ATOM 713 N N . LYS A 1 90 ? -3.365 -9.306 -2.920 1.00 87.75 90 LYS A N 1
ATOM 714 C CA . LYS A 1 90 ? -4.671 -8.790 -3.392 1.00 87.75 90 LYS A CA 1
ATOM 715 C C . LYS A 1 90 ? -4.733 -7.274 -3.623 1.00 87.75 90 LYS A C 1
ATOM 717 O O . LYS A 1 90 ? -5.777 -6.648 -3.456 1.00 87.75 90 LYS A O 1
ATOM 722 N N . ALA A 1 91 ? -3.633 -6.656 -4.052 1.00 87.75 91 ALA A N 1
ATOM 723 C CA . ALA A 1 91 ? -3.631 -5.221 -4.345 1.00 87.75 91 ALA A CA 1
ATOM 724 C C . ALA A 1 91 ? -4.642 -4.844 -5.451 1.00 87.75 91 ALA A C 1
ATOM 726 O O . ALA A 1 91 ? -5.152 -3.723 -5.461 1.00 87.75 91 ALA A O 1
ATOM 727 N N . GLU A 1 92 ? -4.964 -5.780 -6.354 1.00 89.31 92 GLU A N 1
ATOM 728 C CA . GLU A 1 92 ? -6.018 -5.636 -7.368 1.00 89.31 92 GLU A CA 1
ATOM 729 C C . GLU A 1 92 ? -7.403 -5.297 -6.797 1.00 89.31 92 GLU A C 1
ATOM 731 O O . GLU A 1 92 ? -8.118 -4.484 -7.383 1.00 89.31 92 GLU A O 1
ATOM 736 N N . ASP A 1 93 ? -7.751 -5.828 -5.623 1.00 89.94 93 ASP A N 1
ATOM 737 C CA . ASP A 1 93 ? -9.044 -5.581 -4.973 1.00 89.94 93 ASP A CA 1
ATOM 738 C C . ASP A 1 93 ? -9.156 -4.136 -4.453 1.00 89.94 93 ASP A C 1
ATOM 740 O O . ASP A 1 93 ? -10.241 -3.639 -4.139 1.00 89.94 93 ASP A O 1
ATOM 744 N N . HIS A 1 94 ? -8.024 -3.432 -4.376 1.00 88.00 94 HIS A N 1
ATOM 745 C CA . HIS A 1 94 ? -7.905 -2.122 -3.749 1.00 88.00 94 HIS A CA 1
ATOM 746 C C . HIS A 1 94 ? -7.363 -1.039 -4.689 1.00 88.00 94 HIS A C 1
ATOM 748 O O . HIS A 1 94 ? -6.993 0.040 -4.223 1.00 88.00 94 HIS A O 1
ATOM 754 N N . ILE A 1 95 ? -7.352 -1.270 -6.009 1.00 87.69 95 ILE A N 1
ATOM 755 C CA . ILE A 1 95 ? -6.711 -0.371 -6.988 1.00 87.69 95 ILE A CA 1
ATOM 756 C C . ILE A 1 95 ? -7.183 1.085 -6.901 1.00 87.69 95 ILE A C 1
ATOM 758 O O . ILE A 1 95 ? -6.354 1.991 -6.977 1.00 87.69 95 ILE A O 1
ATOM 762 N N . ASN A 1 96 ? -8.484 1.318 -6.692 1.00 82.19 96 ASN A N 1
ATOM 763 C CA . ASN A 1 96 ? -9.050 2.666 -6.602 1.00 82.19 96 ASN A CA 1
ATOM 764 C C . ASN A 1 96 ? -8.493 3.399 -5.372 1.00 82.19 96 ASN A C 1
ATOM 766 O O . ASN A 1 96 ? -7.979 4.507 -5.486 1.00 82.19 96 ASN A O 1
ATOM 770 N N . LEU A 1 97 ? -8.509 2.737 -4.210 1.00 83.94 97 LEU A N 1
ATOM 771 C CA . LEU A 1 97 ? -7.994 3.299 -2.961 1.00 83.94 97 LEU A CA 1
ATOM 772 C C . LEU A 1 97 ? -6.484 3.536 -3.037 1.00 83.94 97 LEU A C 1
ATOM 774 O O . LEU A 1 97 ? -6.001 4.597 -2.653 1.00 83.94 97 LEU A O 1
ATOM 778 N N . LEU A 1 98 ? -5.732 2.568 -3.565 1.00 87.06 98 LEU A N 1
ATOM 779 C CA . LEU A 1 98 ? -4.279 2.666 -3.690 1.00 87.06 98 LEU A CA 1
ATOM 780 C C . LEU A 1 98 ? -3.856 3.857 -4.549 1.00 87.06 98 LEU A C 1
ATOM 782 O O . LEU A 1 98 ? -2.936 4.578 -4.170 1.00 87.06 98 LEU A O 1
ATOM 786 N N . LYS A 1 99 ? -4.536 4.065 -5.681 1.00 85.12 99 LYS A N 1
ATOM 787 C CA . LYS A 1 99 ? -4.282 5.173 -6.605 1.00 85.12 99 LYS A CA 1
ATOM 788 C C . LYS A 1 99 ? -4.516 6.533 -5.941 1.00 85.12 99 LYS A C 1
ATOM 790 O O . LYS A 1 99 ? -3.686 7.427 -6.099 1.00 85.12 99 LYS A O 1
ATOM 795 N N . ASP A 1 100 ? -5.601 6.673 -5.186 1.00 80.06 100 ASP A N 1
ATOM 796 C CA . ASP A 1 100 ? -5.989 7.946 -4.568 1.00 80.06 100 ASP A CA 1
ATOM 797 C C . ASP A 1 100 ? -5.172 8.254 -3.294 1.00 80.06 100 ASP A C 1
ATOM 799 O O . ASP A 1 100 ? -4.972 9.405 -2.919 1.00 80.06 100 ASP A O 1
ATOM 803 N N . MET A 1 101 ? -4.582 7.238 -2.657 1.00 77.56 101 MET A N 1
ATOM 804 C CA . MET A 1 101 ? -3.752 7.391 -1.453 1.00 77.56 101 MET A CA 1
ATOM 805 C C . MET A 1 101 ? -2.298 7.836 -1.725 1.00 77.56 101 MET A C 1
ATOM 807 O O . MET A 1 101 ? -1.460 7.834 -0.806 1.00 77.56 101 MET A O 1
ATOM 811 N N . VAL A 1 102 ? -1.967 8.217 -2.961 1.00 75.81 102 VAL A N 1
ATOM 812 C CA . VAL A 1 102 ? -0.631 8.682 -3.361 1.00 75.81 102 VAL A CA 1
ATOM 813 C C . VAL A 1 102 ? -0.510 10.211 -3.234 1.00 75.81 102 VAL A C 1
ATOM 815 O O . VAL A 1 102 ? -1.349 10.939 -3.758 1.00 75.81 102 VAL A O 1
ATOM 818 N N . PRO A 1 103 ? 0.569 10.748 -2.627 1.00 68.94 103 PRO A N 1
ATOM 819 C CA . PRO A 1 103 ? 0.801 12.194 -2.535 1.00 68.94 103 PRO A CA 1
ATOM 820 C C . PRO A 1 103 ? 0.854 12.881 -3.900 1.00 68.94 103 PRO A C 1
ATOM 822 O O . PRO A 1 103 ? 1.623 12.437 -4.740 1.00 68.94 103 PRO A O 1
ATOM 825 N N . PHE A 1 104 ? 0.191 14.027 -4.103 1.00 67.81 104 PHE A N 1
ATOM 826 C CA . PHE A 1 104 ? 0.236 14.798 -5.368 1.00 67.81 104 PHE A CA 1
ATOM 827 C C . PHE A 1 104 ? 1.658 15.054 -5.906 1.00 67.81 104 PHE A C 1
ATOM 829 O O . PHE A 1 104 ? 1.886 15.043 -7.118 1.00 67.81 104 PHE A O 1
ATOM 836 N N . HIS A 1 105 ? 2.636 15.240 -5.014 1.00 72.56 105 HIS A N 1
ATOM 837 C CA . HIS A 1 105 ? 4.038 15.452 -5.382 1.00 72.56 105 HIS A CA 1
ATOM 838 C C . HIS A 1 105 ? 4.670 14.286 -6.159 1.00 72.56 105 HIS A C 1
ATOM 840 O O . HIS A 1 105 ? 5.733 14.477 -6.747 1.00 72.56 105 HIS A O 1
ATOM 846 N N . HIS A 1 106 ? 4.015 13.120 -6.238 1.00 78.00 106 HIS A N 1
ATOM 847 C CA . HIS A 1 106 ? 4.434 12.017 -7.105 1.00 78.00 106 HIS A CA 1
ATOM 848 C C . HIS A 1 106 ? 4.599 12.423 -8.571 1.00 78.00 106 HIS A C 1
ATOM 850 O O . HIS A 1 106 ? 5.399 11.834 -9.290 1.00 78.00 106 HIS A O 1
ATOM 856 N N . LYS A 1 107 ? 3.889 13.469 -9.012 1.00 78.19 107 LYS A N 1
ATOM 857 C CA . LYS A 1 107 ? 3.999 14.031 -10.366 1.00 78.19 107 LYS A CA 1
ATOM 858 C C . LYS A 1 107 ? 5.392 14.572 -10.692 1.00 78.19 107 LYS A C 1
ATOM 860 O O . LYS A 1 107 ? 5.695 14.798 -11.859 1.00 78.19 107 LYS A O 1
ATOM 865 N N . HIS A 1 108 ? 6.225 14.802 -9.680 1.00 81.44 108 HIS A N 1
ATOM 866 C CA . HIS A 1 108 ? 7.603 15.253 -9.850 1.00 81.44 108 HIS A CA 1
ATOM 867 C C . HIS A 1 108 ? 8.620 14.108 -9.863 1.00 81.44 108 HIS A C 1
ATOM 869 O O . HIS A 1 108 ? 9.796 14.375 -10.098 1.00 81.44 108 HIS A O 1
ATOM 875 N N . TYR A 1 109 ? 8.199 12.864 -9.613 1.00 85.81 109 TYR A N 1
ATOM 876 C CA . TYR A 1 109 ? 9.100 11.718 -9.682 1.00 85.81 109 TYR A CA 1
ATOM 877 C C . TYR A 1 109 ? 9.492 11.472 -11.135 1.00 85.81 109 TYR A C 1
ATOM 879 O O . TYR A 1 109 ? 8.640 11.411 -12.023 1.00 85.81 109 TYR A O 1
ATOM 887 N N . LYS A 1 110 ? 10.786 11.302 -11.380 1.00 88.31 110 LYS A N 1
ATOM 888 C CA . LYS A 1 110 ? 11.298 10.810 -12.652 1.00 88.31 110 LYS A CA 1
ATOM 889 C C . LYS A 1 110 ? 11.480 9.315 -12.525 1.00 88.31 110 LYS A C 1
ATOM 891 O O . LYS A 1 110 ? 12.247 8.838 -11.690 1.00 88.31 110 LYS A O 1
ATOM 896 N N . THR A 1 111 ? 10.775 8.580 -13.370 1.00 90.00 111 THR A N 1
ATOM 897 C CA . THR A 1 111 ? 10.891 7.130 -13.435 1.00 90.00 111 THR A CA 1
ATOM 898 C C . THR A 1 111 ? 11.779 6.709 -14.598 1.00 90.00 111 THR A C 1
ATOM 900 O O . THR A 1 111 ? 11.881 7.387 -15.620 1.00 90.00 111 THR A O 1
ATOM 903 N N . SER A 1 112 ? 12.445 5.572 -14.436 1.00 90.00 112 SER A N 1
ATOM 904 C CA . SER A 1 112 ? 13.128 4.851 -15.500 1.00 90.00 112 SER A CA 1
ATOM 905 C C . SER A 1 112 ? 12.667 3.398 -15.496 1.00 90.00 112 SER A C 1
ATOM 907 O O . SER A 1 112 ? 12.221 2.876 -14.472 1.00 90.00 112 SER A O 1
ATOM 909 N N . LYS A 1 113 ? 12.745 2.750 -16.655 1.00 92.44 113 LYS A N 1
ATOM 910 C CA . LYS A 1 113 ? 12.229 1.400 -16.866 1.00 92.44 113 LYS A CA 1
ATOM 911 C C . LYS A 1 113 ? 13.299 0.523 -17.490 1.00 92.44 113 LYS A C 1
ATOM 913 O O . LYS A 1 113 ? 13.942 0.922 -18.458 1.00 92.44 113 LYS A O 1
ATOM 918 N N . MET A 1 114 ? 13.442 -0.686 -16.963 1.00 89.31 114 MET A N 1
ATOM 919 C CA . MET A 1 114 ? 14.301 -1.726 -17.515 1.00 89.31 114 MET A CA 1
ATOM 920 C C . MET A 1 114 ? 13.477 -3.000 -17.677 1.00 89.31 114 MET A C 1
ATOM 922 O O . MET A 1 114 ? 12.774 -3.409 -16.760 1.00 89.31 114 MET A O 1
ATOM 926 N N . THR A 1 115 ? 13.504 -3.603 -18.862 1.00 87.94 115 THR A N 1
ATOM 927 C CA . THR A 1 115 ? 12.720 -4.808 -19.168 1.00 87.94 115 THR A CA 1
ATOM 928 C C . THR A 1 115 ? 13.666 -5.974 -19.399 1.00 87.94 115 THR A C 1
ATOM 930 O O . THR A 1 115 ? 14.541 -5.895 -20.259 1.00 87.94 115 THR A O 1
ATOM 933 N N . ASN A 1 116 ? 13.495 -7.045 -18.632 1.00 84.81 116 ASN A N 1
ATOM 934 C CA . ASN A 1 116 ? 14.174 -8.312 -18.840 1.00 84.81 116 ASN A CA 1
ATOM 935 C C . ASN A 1 116 ? 13.220 -9.253 -19.588 1.00 84.81 116 ASN A C 1
ATOM 937 O O . ASN A 1 116 ? 12.228 -9.730 -19.036 1.00 84.81 116 ASN A O 1
ATOM 941 N N . ILE A 1 117 ? 13.528 -9.488 -20.864 1.00 80.56 117 ILE A N 1
ATOM 942 C CA . ILE A 1 117 ? 12.698 -10.285 -21.774 1.00 80.56 117 ILE A CA 1
ATOM 943 C C . ILE A 1 117 ? 12.745 -11.774 -21.409 1.00 80.56 117 ILE A C 1
ATOM 945 O O . ILE A 1 117 ? 11.727 -12.448 -21.519 1.00 80.56 117 ILE A O 1
ATOM 949 N N . GLU A 1 118 ? 13.888 -12.280 -20.936 1.00 80.69 118 GLU A N 1
ATOM 950 C CA . GLU A 1 118 ? 14.056 -13.695 -20.567 1.00 80.69 118 GLU A CA 1
ATOM 951 C C . GLU A 1 118 ? 13.160 -14.081 -19.387 1.00 80.69 118 GLU A C 1
ATOM 953 O O . GLU A 1 118 ? 12.586 -15.166 -19.370 1.00 80.69 118 GLU A O 1
ATOM 958 N N . ASN A 1 119 ? 12.989 -13.156 -18.441 1.00 78.44 119 ASN A N 1
ATOM 959 C CA . ASN A 1 119 ? 12.183 -13.361 -17.240 1.00 78.44 119 ASN A CA 1
ATOM 960 C C . ASN A 1 119 ? 10.777 -12.743 -17.336 1.00 78.44 119 ASN A C 1
ATOM 962 O O . ASN A 1 119 ? 10.058 -12.751 -16.344 1.00 78.44 119 ASN A O 1
ATOM 966 N N . ASN A 1 120 ? 10.398 -12.157 -18.481 1.00 86.50 120 ASN A N 1
ATOM 967 C CA . ASN A 1 120 ? 9.148 -11.402 -18.674 1.00 86.50 120 ASN A CA 1
ATOM 968 C C . ASN A 1 120 ? 8.859 -10.387 -17.544 1.00 86.50 120 ASN A C 1
ATOM 970 O O . ASN A 1 120 ? 7.721 -10.219 -17.105 1.00 86.50 120 ASN A O 1
ATOM 974 N N . THR A 1 121 ? 9.907 -9.718 -17.057 1.00 88.81 121 THR A N 1
ATOM 975 C CA . THR A 1 121 ? 9.833 -8.780 -15.930 1.00 88.81 121 THR A CA 1
ATOM 976 C C . THR A 1 121 ? 10.182 -7.371 -16.379 1.00 88.81 121 THR A C 1
ATOM 978 O O . THR A 1 121 ? 11.148 -7.130 -17.104 1.00 88.81 121 THR A O 1
ATOM 981 N N . THR A 1 122 ? 9.398 -6.406 -15.922 1.00 92.12 122 THR A N 1
ATOM 982 C CA . THR A 1 122 ? 9.652 -4.979 -16.077 1.00 92.12 122 THR A CA 1
ATOM 983 C C . THR A 1 122 ? 9.936 -4.379 -14.712 1.00 92.12 122 THR A C 1
ATOM 985 O O . THR A 1 122 ? 9.072 -4.375 -13.842 1.00 92.12 122 THR A O 1
ATOM 988 N N . VAL A 1 123 ? 11.121 -3.805 -14.542 1.00 92.00 123 VAL A N 1
ATOM 989 C CA . VAL A 1 123 ? 11.489 -3.044 -13.349 1.00 92.00 123 VAL A CA 1
ATOM 990 C C . VAL A 1 123 ? 11.270 -1.557 -13.614 1.00 92.00 123 VAL A C 1
ATOM 992 O O . VAL A 1 123 ? 11.865 -0.995 -14.536 1.00 92.00 123 VAL A O 1
ATOM 995 N N . ILE A 1 124 ? 10.441 -0.915 -12.792 1.00 92.62 124 ILE A N 1
ATOM 996 C CA . ILE A 1 124 ? 10.251 0.538 -12.759 1.00 92.62 124 ILE A CA 1
ATOM 997 C C . ILE A 1 124 ? 11.009 1.074 -11.546 1.00 92.62 124 ILE A C 1
ATOM 999 O O . ILE A 1 124 ? 10.745 0.685 -10.411 1.00 92.62 124 ILE A O 1
ATOM 1003 N N . SER A 1 125 ? 11.947 1.982 -11.778 1.00 90.25 125 SER A N 1
ATOM 1004 C CA . SER A 1 125 ? 12.733 2.654 -10.741 1.00 90.25 125 SER A CA 1
ATOM 1005 C C . SER A 1 125 ? 12.624 4.170 -10.903 1.00 90.25 125 SER A C 1
ATOM 1007 O O . SER A 1 125 ? 12.013 4.639 -11.861 1.00 90.25 125 SER A O 1
ATOM 1009 N N . GLY A 1 126 ? 13.196 4.963 -9.999 1.00 87.19 126 GLY A N 1
ATOM 1010 C CA . GLY A 1 126 ? 13.120 6.420 -10.111 1.00 87.19 126 GLY A CA 1
ATOM 1011 C C . GLY A 1 126 ? 13.874 7.179 -9.027 1.00 87.19 126 GLY A C 1
ATOM 1012 O O . GLY A 1 126 ? 14.529 6.580 -8.175 1.00 87.19 126 GLY A O 1
ATOM 1013 N N . ASP A 1 127 ? 13.774 8.507 -9.082 1.00 82.62 127 ASP A N 1
ATOM 1014 C CA . ASP A 1 127 ? 14.503 9.462 -8.235 1.00 82.62 127 ASP A CA 1
ATOM 1015 C C . ASP A 1 127 ? 13.659 10.046 -7.087 1.00 82.62 127 ASP A C 1
ATOM 1017 O O . ASP A 1 127 ? 13.911 11.161 -6.623 1.00 82.62 127 ASP A O 1
ATOM 1021 N N . ALA A 1 128 ? 12.651 9.304 -6.611 1.00 79.56 128 ALA A N 1
ATOM 1022 C CA . ALA A 1 128 ? 11.789 9.785 -5.536 1.00 79.56 128 ALA A CA 1
ATOM 1023 C C . ALA A 1 128 ? 12.609 10.200 -4.289 1.00 79.56 128 ALA A C 1
ATOM 1025 O O . ALA A 1 128 ? 13.561 9.510 -3.906 1.00 79.56 128 ALA A O 1
ATOM 1026 N N . PRO A 1 129 ? 12.256 11.320 -3.628 1.00 67.69 129 PRO A N 1
ATOM 1027 C CA . PRO A 1 129 ? 13.050 11.888 -2.545 1.00 67.69 129 PRO A CA 1
ATOM 1028 C C . PRO A 1 129 ? 13.224 10.894 -1.392 1.00 67.69 129 PRO A C 1
ATOM 1030 O O . PRO A 1 129 ? 12.261 10.305 -0.915 1.00 67.69 129 PRO A O 1
ATOM 1033 N N . THR A 1 130 ? 14.465 10.727 -0.933 1.00 60.50 130 THR A N 1
ATOM 1034 C CA . THR A 1 130 ? 14.870 9.725 0.071 1.00 60.50 130 THR A CA 1
ATOM 1035 C C . THR A 1 130 ? 14.705 10.178 1.522 1.00 60.50 130 THR A C 1
ATOM 1037 O O . THR A 1 130 ? 14.837 9.372 2.441 1.00 60.50 130 THR A O 1
ATOM 1040 N N . ASN A 1 131 ? 14.417 11.462 1.758 1.00 51.59 131 ASN A N 1
ATOM 1041 C CA . ASN A 1 131 ? 14.420 12.048 3.096 1.00 51.59 131 ASN A CA 1
ATOM 1042 C C . ASN A 1 131 ? 13.007 12.111 3.707 1.00 51.59 131 ASN A C 1
ATOM 1044 O O . ASN A 1 131 ? 12.306 13.120 3.605 1.00 51.59 131 ASN A O 1
ATOM 1048 N N . ILE A 1 132 ? 12.621 11.018 4.371 1.00 48.44 132 ILE A N 1
ATOM 1049 C CA . ILE A 1 132 ? 11.313 10.799 5.022 1.00 48.44 132 ILE A CA 1
ATOM 1050 C C . ILE A 1 132 ? 11.026 11.818 6.153 1.00 48.44 132 ILE A C 1
ATOM 1052 O O . ILE A 1 132 ? 9.868 12.051 6.482 1.00 48.44 132 ILE A O 1
ATOM 1056 N N . ASN A 1 133 ? 12.051 12.464 6.729 1.00 40.66 133 ASN A N 1
ATOM 1057 C CA . ASN A 1 133 ? 11.884 13.422 7.838 1.00 40.66 133 ASN A CA 1
ATOM 1058 C C . ASN A 1 133 ? 11.755 14.894 7.405 1.00 40.66 133 ASN A C 1
ATOM 1060 O O . ASN A 1 133 ? 11.275 15.710 8.187 1.00 40.66 133 ASN A O 1
ATOM 1064 N N . VAL A 1 134 ? 12.185 15.256 6.191 1.00 38.31 134 VAL A N 1
ATOM 1065 C CA . VAL A 1 134 ? 12.054 16.635 5.667 1.00 38.31 134 VAL A CA 1
ATOM 1066 C C . VAL A 1 134 ? 10.821 16.757 4.782 1.00 38.31 134 VAL A C 1
ATOM 1068 O O . VAL A 1 134 ? 10.124 17.769 4.819 1.00 38.31 134 VAL A O 1
ATOM 1071 N N . VAL A 1 135 ? 10.480 15.688 4.063 1.00 40.47 135 VAL A N 1
ATOM 1072 C CA . VAL A 1 135 ? 9.140 15.527 3.514 1.00 40.47 135 VAL A CA 1
ATOM 1073 C C . VAL A 1 135 ? 8.307 14.892 4.611 1.00 40.47 135 VAL A C 1
ATOM 1075 O O . VAL A 1 135 ? 8.013 13.702 4.601 1.00 40.47 135 VAL A O 1
ATOM 1078 N N . ASN A 1 136 ? 7.922 15.716 5.582 1.00 36.28 136 ASN A N 1
ATOM 1079 C CA . ASN A 1 136 ? 6.661 15.502 6.259 1.00 36.28 136 ASN A CA 1
ATOM 1080 C C . ASN A 1 136 ? 5.648 15.394 5.108 1.00 36.28 136 ASN A C 1
ATOM 1082 O O . ASN A 1 136 ? 5.265 16.413 4.533 1.00 36.28 136 ASN A O 1
ATOM 1086 N N . ILE A 1 137 ? 5.306 14.174 4.671 1.00 41.94 137 ILE A N 1
ATOM 1087 C CA . ILE A 1 137 ? 4.211 13.920 3.731 1.00 41.94 137 ILE A CA 1
ATOM 1088 C C . ILE A 1 137 ? 2.928 14.210 4.526 1.00 41.94 137 ILE A C 1
ATOM 1090 O O . ILE A 1 137 ? 2.068 13.362 4.725 1.00 41.94 137 ILE A O 1
ATOM 1094 N N . HIS A 1 138 ? 2.805 15.437 5.033 1.00 35.19 138 HIS A N 1
ATOM 1095 C CA . HIS A 1 138 ? 1.547 16.125 5.147 1.00 35.19 138 HIS A CA 1
ATOM 1096 C C . HIS A 1 138 ? 1.077 16.314 3.714 1.00 35.19 138 HIS A C 1
ATOM 1098 O O . HIS A 1 138 ? 1.214 17.370 3.104 1.00 35.19 138 HIS A O 1
ATOM 1104 N N . CYS A 1 139 ? 0.538 15.238 3.160 1.00 38.91 139 CYS A N 1
ATOM 1105 C CA . CYS A 1 139 ? -0.494 15.399 2.175 1.00 38.91 139 CYS A CA 1
ATOM 1106 C C . CYS A 1 139 ? -1.626 16.117 2.877 1.00 38.91 139 CYS A C 1
ATOM 1108 O O . CYS A 1 139 ? -2.351 15.523 3.672 1.00 38.91 139 CYS A O 1
ATOM 1110 N N . SER A 1 140 ? -1.788 17.401 2.576 1.00 33.78 140 SER A N 1
ATOM 1111 C CA . SER A 1 140 ? -3.140 17.922 2.524 1.00 33.78 140 SER A CA 1
ATOM 1112 C C . SER A 1 140 ? -3.925 16.959 1.633 1.00 33.78 140 SER A C 1
ATOM 1114 O O . SER A 1 140 ? -3.564 16.785 0.467 1.00 33.78 140 SER A O 1
ATOM 1116 N N . LEU A 1 141 ? -4.914 16.283 2.216 1.00 37.44 141 LEU A N 1
ATOM 1117 C CA . LEU A 1 141 ? -5.945 15.544 1.490 1.00 37.44 141 LEU A CA 1
ATOM 1118 C C . LEU A 1 141 ? -6.377 16.379 0.272 1.00 37.44 141 LEU A C 1
ATOM 1120 O O . LEU A 1 141 ? -6.524 17.601 0.403 1.00 37.44 141 LEU A O 1
ATOM 1124 N N . GLU A 1 142 ? -6.549 15.760 -0.902 1.00 35.78 142 GLU A N 1
ATOM 1125 C CA . GLU A 1 142 ? -7.140 16.483 -2.031 1.00 35.78 142 GLU A CA 1
ATOM 1126 C C . GLU A 1 142 ? -8.521 17.019 -1.607 1.00 35.78 142 GLU A C 1
ATOM 1128 O O . GLU A 1 142 ? -9.169 16.493 -0.698 1.00 35.78 142 GLU A O 1
ATOM 1133 N N . SER A 1 143 ? -8.981 18.114 -2.214 1.00 37.59 143 SER A N 1
ATOM 1134 C CA . SER A 1 143 ? -10.239 18.763 -1.815 1.00 37.59 143 SER A CA 1
ATOM 1135 C C . SER A 1 143 ? -11.451 17.825 -1.898 1.00 37.59 143 SER A C 1
ATOM 1137 O O . SER A 1 143 ? -12.394 17.982 -1.124 1.00 37.59 143 SER A O 1
ATOM 1139 N N . SER A 1 144 ? -11.406 16.821 -2.778 1.00 36.31 144 SER A N 1
ATOM 1140 C CA . SER A 1 144 ? -12.373 15.722 -2.860 1.00 36.31 144 SER A CA 1
ATOM 1141 C C . SER A 1 144 ? -12.327 14.790 -1.646 1.00 36.31 144 SER A C 1
ATOM 1143 O O . SER A 1 144 ? -13.379 14.427 -1.125 1.00 36.31 144 SER A O 1
ATOM 1145 N N . ASP A 1 145 ? -11.142 14.460 -1.135 1.00 36.06 145 ASP A N 1
ATOM 1146 C CA . ASP A 1 145 ? -10.975 13.587 0.034 1.00 36.06 145 ASP A CA 1
ATOM 1147 C C . ASP A 1 145 ? -11.315 14.310 1.338 1.00 36.06 145 ASP A C 1
ATOM 1149 O O . ASP A 1 145 ? -11.857 13.710 2.269 1.00 36.06 145 ASP A O 1
ATOM 1153 N N . LEU A 1 146 ? -11.057 15.622 1.403 1.00 40.38 146 LEU A N 1
ATOM 1154 C CA . LEU A 1 146 ? -11.591 16.475 2.466 1.00 40.38 146 LEU A CA 1
ATOM 1155 C C . LEU A 1 146 ? -13.117 16.468 2.451 1.00 40.38 146 LEU A C 1
ATOM 1157 O O . LEU A 1 146 ? -13.720 16.414 3.515 1.00 40.38 146 LEU A O 1
ATOM 1161 N N . TYR A 1 147 ? -13.740 16.493 1.271 1.00 40.78 147 TYR A N 1
ATOM 1162 C CA . TYR A 1 147 ? -15.194 16.474 1.141 1.00 40.78 147 TYR A CA 1
ATOM 1163 C C . TYR A 1 147 ? -15.789 15.146 1.625 1.00 40.78 147 TYR A C 1
ATOM 1165 O O . TYR A 1 147 ? -16.714 15.155 2.433 1.00 40.78 147 TYR A O 1
ATOM 1173 N N . VAL A 1 148 ? -15.221 14.006 1.215 1.00 46.31 148 VAL A N 1
ATOM 1174 C CA . VAL A 1 148 ? -15.679 12.671 1.644 1.00 46.31 148 VAL A CA 1
ATOM 1175 C C . VAL A 1 148 ? -15.448 12.453 3.143 1.00 46.3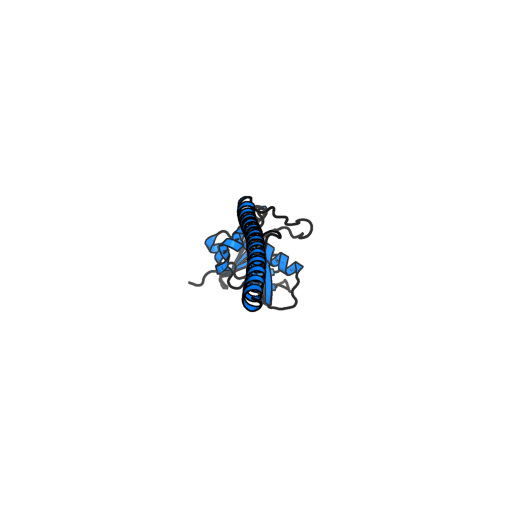1 148 VAL A C 1
ATOM 1177 O O . VAL A 1 148 ? -16.355 12.011 3.846 1.00 46.31 148 VAL A O 1
ATOM 1180 N N . ASN A 1 149 ? -14.280 12.832 3.673 1.00 43.47 149 ASN A N 1
ATOM 1181 C CA . ASN A 1 149 ? -14.018 12.744 5.113 1.00 43.47 149 ASN A CA 1
ATOM 1182 C C . ASN A 1 149 ? -14.868 13.722 5.927 1.00 43.47 149 ASN A C 1
ATOM 1184 O O . ASN A 1 149 ? -15.272 13.390 7.041 1.00 43.47 149 ASN A O 1
ATOM 1188 N N . PHE A 1 150 ? -15.163 14.911 5.398 1.00 50.69 150 PHE A N 1
ATOM 1189 C CA . PHE A 1 150 ? -16.076 15.853 6.039 1.00 50.69 150 PHE A CA 1
ATOM 1190 C C . PHE A 1 150 ? -17.493 15.288 6.081 1.00 50.69 150 PHE A C 1
ATOM 1192 O O . PHE A 1 150 ? -18.111 15.342 7.136 1.00 50.69 150 PHE A O 1
ATOM 1199 N N . PHE A 1 151 ? -17.983 14.689 4.992 1.00 47.38 151 PHE A N 1
ATOM 1200 C CA . PHE A 1 151 ? -19.294 14.038 4.962 1.00 47.38 151 PHE A CA 1
ATOM 1201 C C . PHE A 1 151 ? -19.374 12.846 5.914 1.00 47.38 151 PHE A C 1
ATOM 1203 O O . PHE A 1 151 ? -20.310 12.791 6.700 1.00 47.38 151 PHE A O 1
ATOM 1210 N N . ASN A 1 152 ? -18.373 11.964 5.935 1.00 47.66 152 ASN A N 1
ATOM 1211 C CA . ASN A 1 152 ? -18.353 10.824 6.858 1.00 47.66 152 ASN A CA 1
ATOM 1212 C C . ASN A 1 152 ? -18.263 11.264 8.325 1.00 47.66 152 ASN A C 1
ATOM 1214 O O . ASN A 1 152 ? -18.952 10.722 9.188 1.00 47.66 152 ASN A O 1
ATOM 1218 N N . ASN A 1 153 ? -17.438 12.270 8.629 1.00 58.28 153 ASN A N 1
ATOM 1219 C CA . ASN A 1 153 ? -17.370 12.819 9.981 1.00 58.28 153 ASN A CA 1
ATOM 1220 C C . ASN A 1 153 ? -18.662 13.542 10.358 1.00 58.28 153 ASN A C 1
ATOM 1222 O O . ASN A 1 153 ? -19.109 13.407 11.491 1.00 58.28 153 ASN A O 1
ATOM 1226 N N . PHE A 1 154 ? -19.275 14.273 9.427 1.00 66.56 154 PHE A N 1
ATOM 1227 C CA . PHE A 1 154 ? -20.556 14.941 9.630 1.00 66.56 154 PHE A CA 1
ATOM 1228 C C . PHE A 1 154 ? -21.680 13.927 9.856 1.00 66.56 154 PHE A C 1
ATOM 1230 O O . PHE A 1 154 ? -22.455 14.088 10.792 1.00 66.56 154 PHE A O 1
ATOM 1237 N N . GLU A 1 155 ? -21.728 12.850 9.076 1.00 55.59 155 GLU A N 1
ATOM 1238 C CA . GLU A 1 155 ? -22.689 11.759 9.226 1.00 55.59 155 GLU A CA 1
ATOM 1239 C C . GLU A 1 155 ? -22.523 11.061 10.580 1.00 55.59 155 GLU A C 1
ATOM 1241 O O . GLU A 1 155 ? -23.496 10.926 11.319 1.00 55.59 155 GLU A O 1
ATOM 1246 N N . ASN A 1 156 ? -21.288 10.746 10.985 1.00 62.16 156 ASN A N 1
ATOM 1247 C CA . ASN A 1 156 ? -21.002 10.214 12.321 1.00 62.16 156 ASN A CA 1
ATOM 1248 C C . ASN A 1 156 ? -21.376 11.197 13.441 1.00 62.16 156 ASN A C 1
ATOM 1250 O O . ASN A 1 156 ? -21.865 10.784 14.493 1.00 62.16 156 ASN A O 1
ATOM 1254 N N . TYR A 1 157 ? -21.178 12.501 13.239 1.00 64.38 157 TYR A N 1
ATOM 1255 C CA . TYR A 1 157 ? -21.558 13.520 14.218 1.00 64.38 157 TYR A CA 1
ATOM 1256 C C . TYR A 1 157 ? -23.082 13.624 14.352 1.00 64.38 157 TYR A C 1
ATOM 1258 O O . TYR A 1 157 ? -23.606 13.660 15.465 1.00 64.38 157 TYR A O 1
ATOM 1266 N N . VAL A 1 158 ? -23.807 13.602 13.230 1.00 64.19 158 VAL A N 1
ATOM 1267 C CA . VAL A 1 158 ? -25.276 13.581 13.182 1.00 64.19 158 VAL A CA 1
ATOM 1268 C C . VAL A 1 158 ? -25.821 12.294 13.808 1.00 64.19 158 VAL A C 1
ATOM 1270 O O . VAL A 1 158 ? -26.772 12.348 14.594 1.00 64.19 158 VAL A O 1
ATOM 1273 N N . PHE A 1 159 ? -25.197 11.145 13.544 1.00 62.59 159 PHE A N 1
ATOM 1274 C CA . PHE A 1 159 ? -25.566 9.868 14.152 1.00 62.59 159 PHE A CA 1
ATOM 1275 C C . PHE A 1 159 ? -25.339 9.874 15.671 1.00 62.59 159 PHE A C 1
ATOM 1277 O O . PHE A 1 159 ? -26.222 9.505 16.440 1.00 62.59 159 PHE A O 1
ATOM 1284 N N . ASN A 1 160 ? -24.205 10.397 16.142 1.00 71.06 160 ASN A N 1
ATOM 1285 C CA . ASN A 1 160 ? -23.932 10.514 17.575 1.00 71.06 160 ASN A CA 1
ATOM 1286 C C . ASN A 1 160 ? -24.871 11.503 18.278 1.00 71.06 160 ASN A C 1
ATOM 1288 O O . ASN A 1 160 ? -25.330 11.241 19.390 1.00 71.06 160 ASN A O 1
ATOM 1292 N N . ILE A 1 161 ? -25.189 12.637 17.650 1.00 76.31 161 ILE A N 1
ATOM 1293 C CA . ILE A 1 161 ? -26.155 13.597 18.199 1.00 76.31 161 ILE A CA 1
ATOM 1294 C C . ILE A 1 161 ? -27.545 12.958 18.284 1.00 76.31 161 ILE A C 1
ATOM 1296 O O . ILE A 1 161 ? -28.186 13.024 19.334 1.00 76.31 161 ILE A O 1
ATOM 1300 N N . SER A 1 162 ? -28.002 12.305 17.212 1.00 75.94 162 SER A N 1
ATOM 1301 C CA . SER A 1 162 ? -29.311 11.641 17.185 1.00 75.94 162 SER A CA 1
ATOM 1302 C C . SER A 1 162 ? -29.406 10.498 18.199 1.00 75.94 162 SER A C 1
ATOM 1304 O O . SER A 1 162 ? -30.414 10.393 18.898 1.00 75.94 162 SER A O 1
ATOM 1306 N N . TYR A 1 163 ? -28.338 9.719 18.380 1.00 77.94 163 TYR A N 1
ATOM 1307 C CA . TYR A 1 163 ? -28.247 8.695 19.421 1.00 77.94 163 TYR A CA 1
ATOM 1308 C C . TYR A 1 163 ? -28.367 9.280 20.838 1.00 77.94 163 TYR A C 1
ATOM 1310 O O . TYR A 1 163 ? -29.139 8.777 21.657 1.00 77.94 163 TYR A O 1
ATOM 1318 N N . ASN A 1 164 ? -27.675 10.387 21.124 1.00 80.19 164 ASN A N 1
ATOM 1319 C CA . ASN A 1 164 ? -27.783 11.061 22.420 1.00 80.19 164 ASN A CA 1
ATOM 1320 C C . ASN A 1 164 ? -29.201 11.603 22.674 1.00 80.19 164 ASN A C 1
ATOM 1322 O O . ASN A 1 164 ? -29.744 11.409 23.763 1.00 80.19 164 ASN A O 1
ATOM 1326 N N . PHE A 1 165 ? -29.844 12.216 21.673 1.00 83.94 165 PHE A N 1
ATOM 1327 C CA . PHE A 1 165 ? -31.242 12.653 21.786 1.00 83.94 165 PHE A CA 1
ATOM 1328 C C . PHE A 1 165 ? -32.202 11.483 22.026 1.00 83.94 165 PHE A C 1
ATOM 1330 O O . PHE A 1 165 ? -33.119 11.598 22.840 1.00 83.94 165 PHE A O 1
ATOM 1337 N N . TYR A 1 166 ? -31.973 10.347 21.368 1.00 83.88 166 TYR A N 1
ATOM 1338 C CA . TYR A 1 166 ? -32.767 9.137 21.558 1.00 83.88 166 TYR A CA 1
ATOM 1339 C C . TYR A 1 166 ? -32.659 8.587 22.989 1.00 83.88 166 TYR A C 1
ATOM 1341 O O . TYR A 1 166 ? -33.678 8.280 23.612 1.00 83.88 166 TYR A O 1
ATOM 1349 N N . ILE A 1 167 ? -31.451 8.540 23.563 1.00 85.25 167 ILE A N 1
ATOM 1350 C CA . ILE A 1 167 ? -31.249 8.133 24.965 1.00 85.25 167 ILE A CA 1
ATOM 1351 C C . ILE A 1 167 ? -31.954 9.091 25.931 1.00 85.25 167 ILE A C 1
ATOM 1353 O O . ILE A 1 167 ? -32.615 8.646 26.876 1.00 85.25 167 ILE A O 1
ATOM 1357 N N . ILE A 1 168 ? -31.844 10.402 25.701 1.00 90.38 168 ILE A N 1
ATOM 1358 C CA . ILE A 1 168 ? -32.518 11.418 26.523 1.00 90.38 168 ILE A CA 1
ATOM 1359 C C . ILE A 1 168 ? -34.042 11.230 26.460 1.00 90.38 168 ILE A C 1
ATOM 1361 O O . ILE A 1 168 ? -34.723 11.268 27.484 1.00 90.38 168 ILE A O 1
ATOM 1365 N N . PHE A 1 169 ? -34.588 10.955 25.277 1.00 88.38 169 PHE A N 1
ATOM 1366 C CA . PHE A 1 169 ? -36.016 10.698 25.108 1.00 88.38 169 PHE A CA 1
ATOM 1367 C C . PHE A 1 169 ? -36.482 9.447 25.873 1.00 88.38 169 PHE A C 1
ATOM 1369 O O . PHE A 1 169 ? -37.463 9.511 26.618 1.00 88.38 169 PHE A O 1
ATOM 1376 N N . ILE A 1 170 ? -35.756 8.328 25.756 1.00 89.00 170 ILE A N 1
ATOM 1377 C CA . ILE A 1 170 ? -36.075 7.089 26.486 1.00 89.00 170 ILE A CA 1
ATOM 1378 C C . ILE A 1 170 ? -36.030 7.311 27.997 1.00 89.00 170 ILE A C 1
ATOM 1380 O O . ILE A 1 170 ? -36.915 6.848 28.716 1.00 89.00 170 ILE A O 1
ATOM 1384 N N . SER A 1 171 ? -35.019 8.023 28.491 1.00 91.69 171 SER A N 1
ATOM 1385 C CA . SER A 1 171 ? -34.865 8.263 29.928 1.00 91.69 171 SER A CA 1
ATOM 1386 C C . SER A 1 171 ? -35.995 9.129 30.495 1.00 91.69 171 SER A C 1
ATOM 1388 O O . SER A 1 171 ? -36.540 8.789 31.547 1.00 91.69 171 SER A O 1
ATOM 1390 N N . ILE A 1 172 ? -36.449 10.162 29.774 1.00 93.56 172 ILE A N 1
ATOM 1391 C CA . ILE A 1 172 ? -37.645 10.939 30.152 1.00 93.56 172 ILE A CA 1
ATOM 1392 C C . ILE A 1 172 ? -38.892 10.045 30.187 1.00 93.56 172 ILE A C 1
ATOM 1394 O O . ILE A 1 172 ? -39.668 10.095 31.147 1.00 93.56 172 ILE A O 1
ATOM 1398 N N . TYR A 1 173 ? -39.078 9.199 29.170 1.00 91.62 173 TYR A N 1
ATOM 1399 C CA . TYR A 1 173 ? -40.220 8.287 29.102 1.00 91.62 173 TYR A CA 1
ATOM 1400 C C . TYR A 1 173 ? -40.229 7.290 30.268 1.00 91.62 173 TYR A C 1
ATOM 1402 O O . TYR A 1 173 ? -41.268 7.035 30.880 1.00 91.62 173 TYR A O 1
ATOM 1410 N N . PHE A 1 174 ? -39.056 6.774 30.633 1.00 92.62 174 PHE A N 1
ATOM 1411 C CA . PHE A 1 174 ? -38.895 5.849 31.747 1.00 92.62 174 PHE A CA 1
ATOM 1412 C C . PHE A 1 174 ? -39.227 6.504 33.097 1.00 92.62 174 PHE A C 1
ATOM 1414 O O . PHE A 1 174 ? -39.950 5.922 33.906 1.00 92.62 174 PHE A O 1
ATOM 1421 N N . ILE A 1 175 ? -38.784 7.748 33.319 1.00 94.75 175 ILE A N 1
ATOM 1422 C CA . ILE A 1 175 ? -39.139 8.525 34.518 1.00 94.75 175 ILE A CA 1
ATOM 1423 C C . ILE A 1 175 ? -40.659 8.719 34.601 1.00 94.75 175 ILE A C 1
ATOM 1425 O O . ILE A 1 175 ? -41.261 8.475 35.650 1.00 94.75 175 ILE A O 1
ATOM 1429 N N . PHE A 1 176 ? -41.300 9.104 33.493 1.00 95.25 176 PHE A N 1
ATOM 1430 C CA . PHE A 1 176 ? -42.754 9.261 33.434 1.00 95.25 176 PHE A CA 1
ATOM 1431 C C . PHE A 1 176 ? -43.489 7.956 33.775 1.00 95.25 176 PHE A C 1
ATOM 1433 O O . PHE A 1 176 ? -44.455 7.961 34.546 1.00 95.25 176 PHE A O 1
ATOM 1440 N N . PHE A 1 177 ? -43.004 6.831 33.246 1.00 91.81 177 PHE A N 1
ATOM 1441 C CA . PHE A 1 177 ? -43.562 5.513 33.523 1.00 91.81 177 PHE A CA 1
ATOM 1442 C C . PHE A 1 177 ? -43.466 5.147 35.010 1.00 91.81 177 PHE A C 1
ATOM 1444 O O . PHE A 1 177 ? -44.461 4.720 35.597 1.00 91.81 177 PHE A O 1
ATOM 1451 N N . ILE A 1 178 ? -42.317 5.386 35.655 1.00 95.44 178 ILE A N 1
ATOM 1452 C CA . ILE A 1 178 ? -42.143 5.134 37.094 1.00 95.44 178 ILE A CA 1
ATOM 1453 C C . ILE A 1 178 ? -43.112 5.975 37.931 1.00 95.44 178 ILE A C 1
ATOM 1455 O O . ILE A 1 178 ? -43.749 5.444 38.842 1.00 95.44 178 ILE A O 1
ATOM 1459 N N . ILE A 1 179 ? -43.288 7.261 37.611 1.00 95.19 179 ILE A N 1
ATOM 1460 C CA . ILE A 1 179 ? -44.234 8.129 38.333 1.00 95.19 179 ILE A CA 1
ATOM 1461 C C . ILE A 1 179 ? -45.663 7.575 38.229 1.00 95.19 179 ILE A C 1
ATOM 1463 O O . ILE A 1 179 ? -46.368 7.462 39.237 1.00 95.19 179 ILE A O 1
ATOM 1467 N N . LYS A 1 180 ? -46.092 7.188 37.021 1.00 90.44 180 LYS A N 1
ATOM 1468 C CA . LYS A 1 180 ? -47.402 6.559 36.786 1.00 90.44 180 LYS A CA 1
ATOM 1469 C C . LYS A 1 180 ? -47.555 5.257 37.572 1.00 90.44 180 LYS A C 1
ATOM 1471 O O . LYS A 1 180 ? -48.599 5.044 38.186 1.00 90.44 180 LYS A O 1
ATOM 1476 N N . PHE A 1 181 ? -46.520 4.424 37.592 1.00 92.75 181 PHE A N 1
ATOM 1477 C CA . PHE A 1 181 ? -46.522 3.144 38.290 1.00 92.75 181 PHE A CA 1
ATOM 1478 C C . PHE A 1 181 ? -46.625 3.303 39.814 1.00 92.75 181 PHE A C 1
ATOM 1480 O O . PHE A 1 181 ? -47.441 2.639 40.451 1.00 92.75 181 PHE A O 1
ATOM 1487 N N . ILE A 1 182 ? -45.879 4.244 40.404 1.00 94.25 182 ILE A N 1
ATOM 1488 C CA . ILE A 1 182 ? -45.972 4.562 41.838 1.00 94.25 182 ILE A CA 1
ATOM 1489 C C . ILE A 1 182 ? -47.39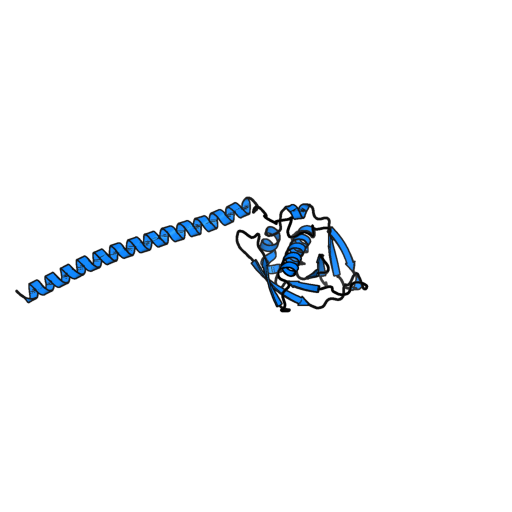2 5.015 42.197 1.00 94.25 182 ILE A C 1
ATOM 1491 O O . ILE A 1 182 ? -47.957 4.558 43.191 1.00 94.25 182 ILE A O 1
ATOM 1495 N N . ASN A 1 183 ? -47.990 5.890 41.384 1.00 91.25 183 ASN A N 1
ATOM 1496 C CA . ASN A 1 183 ? -49.359 6.357 41.611 1.00 91.25 183 ASN A CA 1
ATOM 1497 C C . ASN A 1 183 ? -50.387 5.223 41.485 1.00 91.25 183 ASN A C 1
ATOM 1499 O O . ASN A 1 183 ? -51.333 5.170 42.268 1.00 91.25 183 ASN A O 1
ATOM 1503 N N . TYR A 1 184 ? -50.177 4.287 40.559 1.00 92.50 184 TYR A N 1
ATOM 1504 C CA . TYR A 1 184 ? -51.013 3.096 40.417 1.00 92.50 184 TYR A CA 1
ATOM 1505 C C . TYR A 1 184 ? -50.935 2.171 41.644 1.00 92.50 184 TYR A C 1
ATOM 1507 O O . TYR A 1 184 ? -51.969 1.754 42.162 1.00 92.50 184 TYR A O 1
ATOM 1515 N N . ILE A 1 185 ? -49.735 1.913 42.179 1.00 91.88 185 ILE A N 1
ATOM 1516 C CA . ILE A 1 185 ? -49.574 1.131 43.419 1.00 91.88 185 ILE A CA 1
ATOM 1517 C C . ILE A 1 185 ? -50.265 1.823 44.597 1.00 91.88 185 ILE A C 1
ATOM 1519 O O . ILE A 1 185 ? -50.982 1.169 45.356 1.00 91.88 185 ILE A O 1
ATOM 1523 N N . LYS A 1 186 ? -50.086 3.145 44.745 1.00 87.62 186 LYS A N 1
ATOM 1524 C CA . LYS A 1 186 ? -50.769 3.927 45.790 1.00 87.62 186 LYS A CA 1
ATOM 1525 C C . LYS A 1 186 ? -52.289 3.799 45.685 1.00 87.62 186 LYS A C 1
ATOM 1527 O O . LYS A 1 186 ? -52.950 3.641 46.706 1.00 87.62 186 LYS A O 1
ATOM 1532 N N . PHE A 1 187 ? -52.830 3.824 44.469 1.00 87.50 187 PHE A N 1
ATOM 1533 C CA . PHE A 1 187 ? -54.258 3.642 44.219 1.00 87.50 187 PHE A CA 1
ATOM 1534 C C . PHE A 1 187 ? -54.755 2.239 44.606 1.00 87.50 187 PHE A C 1
ATOM 1536 O O . PHE A 1 187 ? -55.767 2.122 45.291 1.00 87.50 187 PHE A O 1
ATOM 1543 N N . ILE A 1 188 ? -54.023 1.176 44.251 1.00 87.94 188 ILE A N 1
ATOM 1544 C CA . ILE A 1 188 ? -54.371 -0.195 44.666 1.00 87.94 188 ILE A CA 1
ATOM 1545 C C . ILE A 1 188 ? -54.353 -0.334 46.192 1.00 87.94 188 ILE A C 1
ATOM 1547 O O . ILE A 1 188 ? -55.270 -0.916 46.768 1.00 87.94 188 ILE A O 1
ATOM 1551 N N . LEU A 1 189 ? -53.318 0.192 46.857 1.00 85.69 189 LEU A N 1
ATOM 1552 C CA . LEU A 1 189 ? -53.215 0.155 48.319 1.00 85.69 189 LEU A CA 1
ATOM 1553 C C . LEU A 1 189 ? -54.362 0.914 48.991 1.00 85.69 189 LEU A C 1
ATOM 1555 O O . LEU A 1 189 ? -54.887 0.443 49.994 1.00 85.69 189 LEU A O 1
ATOM 1559 N N . PHE A 1 190 ? -54.770 2.053 48.426 1.00 84.44 190 PHE A N 1
ATOM 1560 C CA . PHE A 1 190 ? -55.926 2.805 48.903 1.00 84.44 190 PHE A CA 1
ATOM 1561 C C . PHE A 1 190 ? -57.216 1.979 48.822 1.00 84.44 190 PHE A C 1
ATOM 1563 O O . PHE A 1 190 ? -57.916 1.880 49.821 1.00 84.44 190 PHE A O 1
ATOM 1570 N N . ILE A 1 191 ? -57.488 1.323 47.685 1.00 81.81 191 ILE A N 1
ATOM 1571 C CA . ILE A 1 191 ? -58.663 0.446 47.532 1.00 81.81 191 ILE A CA 1
ATOM 1572 C C . ILE A 1 191 ? -58.628 -0.725 48.519 1.00 81.81 191 ILE A C 1
ATOM 1574 O O . ILE A 1 191 ? -59.661 -1.097 49.055 1.00 81.81 191 ILE A O 1
ATOM 1578 N N . LYS A 1 192 ? -57.457 -1.325 48.758 1.00 74.75 192 LYS A N 1
ATOM 1579 C CA . LYS A 1 192 ? -57.332 -2.498 49.637 1.00 74.75 192 LYS A CA 1
ATOM 1580 C C . LYS A 1 192 ? -57.519 -2.171 51.127 1.00 74.75 192 LYS A C 1
ATOM 1582 O O . LYS A 1 192 ? -57.874 -3.060 51.892 1.00 74.75 192 LYS A O 1
ATOM 1587 N N . ASN A 1 193 ? -57.226 -0.936 51.531 1.00 66.38 193 ASN A N 1
ATOM 1588 C CA . ASN A 1 193 ? -57.365 -0.462 52.913 1.00 66.38 193 ASN A CA 1
ATOM 1589 C C . ASN A 1 193 ? -58.732 0.186 53.202 1.00 66.38 193 ASN A C 1
ATOM 1591 O O . ASN A 1 193 ? -58.946 0.646 54.325 1.00 66.38 193 ASN A O 1
ATOM 1595 N N . MET A 1 194 ? -59.604 0.269 52.196 1.00 54.97 194 MET A N 1
ATOM 1596 C CA . MET A 1 194 ? -60.985 0.740 52.301 1.00 54.97 194 MET A CA 1
ATOM 1597 C C . MET A 1 194 ? -61.919 -0.445 52.551 1.00 54.97 194 MET A C 1
ATOM 1599 O O . MET A 1 194 ? -62.862 -0.268 53.351 1.00 54.97 194 MET A O 1
#

Secondary structure (DSSP, 8-state):
--PPEEEEEETTEEEES-HHHHHHT-HHHHHHHHHHHHHHHHHH--SSSEEEEEES-SSS--EEEEEEEEE---SS-SS----EEEEETTGGGGHHHHHHTS-GGGGGPPEEEEEETTTTEEEEEE-----TTTS-------HHHHHHHHHHHHHHHHHHHHHHHHHHHHHHHHHHHHHHHHHHHHHHHHHHT-

Sequence (194 aa):
MDSTEYLILYNNIYIKGLNSLVENYSELIAYAVGVKLSSIYLKISPVDPTFYFHFGLGVGPTLDLTVHQESYISPTDSNFKNYVLLTVEKAEDHINLLKDMVPFHHKHYKTSKMTNIENNTTVISGDAPTNINVVNIHCSLESSDLYVNFFNNFENYVFNISYNFYIIFISIYFIFFIIKFINYIKFILFIKNM

Radius of gyration: 28.17 Å; chains: 1; bounding box: 88×34×76 Å

pLDDT: mean 77.46, std 16.68, range [33.78, 95.44]